Protein AF-A0A9P4LFN6-F1 (afdb_monomer)

Nearest PDB structures (foldseek):
  6oh6-assembly1_A  TM=7.813E-01  e=7.118E-03  Streptomyces sp.
  6egk-assembly1_B  TM=6.987E-01  e=7.418E-02  Streptomyces clavuligerus
  8h72-assembly1_A  TM=7.714E-01  e=1.564E-01  Dendrothele bispora CBS 962.96
  6m7f-assembly1_A  TM=6.659E-01  e=1.077E-01  Streptomyces clavuligerus
  3bnx-assembly2_D  TM=7.593E-01  e=1.249E+00  Aspergillus terreus

Organism: NCBI:txid210430

pLDDT: mean 78.36, std 21.63, range [30.28, 98.25]

Mean predicted aligned error: 13.47 Å

InterPro domains:
  IPR008949 Isoprenoid synthase domain superfamily [G3DSA:1.10.600.10] (46-195)
  IPR008949 Isoprenoid synthase domain superfamily [SSF48576] (34-144)

Foldse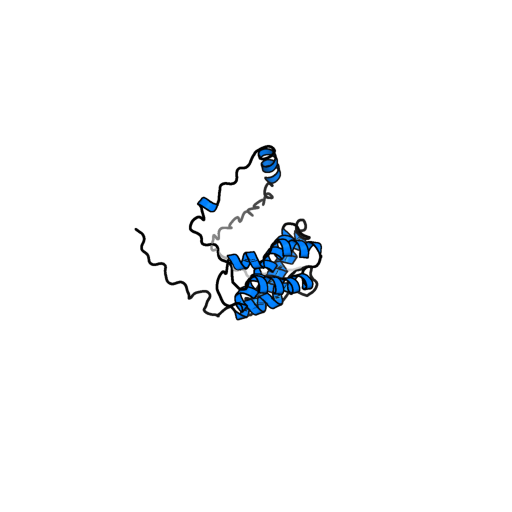ek 3Di:
DDDDDDDDDDDDDDDDDDDPPPDPPPPPPPPPDDCVVVVCVVCVPPDDDDDDCCVVCVVPDFAFAPCLVVLVVLVLVVCVVQVDDPVVSVVLVVVSLSRVLRRVPVDDDPLVSSLVSLVSSQVVSLVCCCCPNPCVPPPVLNVVQVVLVVLLLCVLQVVVVVRDHDDPPRPYSCVSVPVSSVSVNVVDDPPPVPPPDDPDPPDDD

Structure (mmCIF, N/CA/C/O backbone):
data_AF-A0A9P4LFN6-F1
#
_entry.id   AF-A0A9P4LFN6-F1
#
loop_
_atom_site.group_PDB
_atom_site.id
_atom_site.type_symbol
_atom_site.label_atom_id
_atom_site.label_alt_id
_atom_site.label_comp_id
_atom_site.label_asym_id
_atom_site.label_entity_id
_atom_site.label_seq_id
_atom_site.pdbx_PDB_ins_code
_atom_site.Cartn_x
_atom_site.Cartn_y
_atom_site.Cartn_z
_atom_site.occupancy
_atom_site.B_iso_or_equiv
_atom_site.auth_seq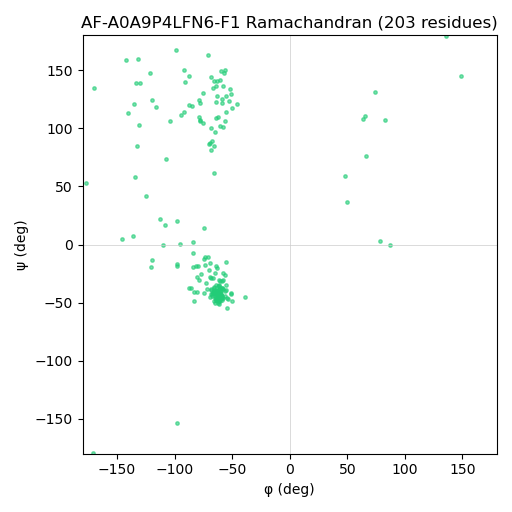_id
_atom_site.auth_comp_id
_atom_site.auth_asym_id
_atom_site.auth_atom_id
_atom_site.pdbx_PDB_model_num
ATOM 1 N N . MET A 1 1 ? -42.838 5.174 -74.848 1.00 33.78 1 MET A N 1
ATOM 2 C CA . MET A 1 1 ? -43.563 4.178 -75.669 1.00 33.78 1 MET A CA 1
ATOM 3 C C . MET A 1 1 ? -42.864 2.831 -75.515 1.00 33.78 1 MET A C 1
ATOM 5 O O . MET A 1 1 ? -41.651 2.828 -75.643 1.00 33.78 1 MET A O 1
ATOM 9 N N . ALA A 1 2 ? -43.653 1.773 -75.252 1.00 34.12 2 ALA A N 1
ATOM 10 C CA . ALA A 1 2 ? -43.359 0.318 -75.245 1.00 34.12 2 ALA A CA 1
ATOM 11 C C . ALA A 1 2 ? -42.328 -0.202 -74.203 1.00 34.12 2 ALA A C 1
ATOM 13 O O . ALA A 1 2 ? -41.178 0.208 -74.236 1.00 34.12 2 ALA A O 1
ATOM 14 N N . ALA A 1 3 ? -42.713 -0.933 -73.137 1.00 30.28 3 ALA A N 1
ATOM 15 C CA . ALA A 1 3 ? -43.265 -2.313 -73.010 1.00 30.28 3 ALA A CA 1
ATOM 16 C C . ALA A 1 3 ? -42.149 -3.395 -73.022 1.00 30.28 3 ALA A C 1
ATOM 18 O O . ALA A 1 3 ? -41.422 -3.482 -74.000 1.00 30.28 3 ALA A O 1
ATOM 19 N N . ALA A 1 4 ? -41.832 -4.031 -71.875 1.00 31.62 4 ALA A N 1
ATOM 20 C CA . ALA A 1 4 ? -42.319 -5.342 -71.357 1.00 31.62 4 ALA A CA 1
ATOM 21 C C . ALA A 1 4 ? -41.695 -6.549 -72.116 1.00 31.62 4 ALA A C 1
ATOM 23 O O . ALA A 1 4 ? -41.654 -6.514 -73.334 1.00 31.62 4 ALA A O 1
ATOM 24 N N . GLN A 1 5 ? -41.136 -7.616 -71.518 1.00 36.41 5 GLN A N 1
ATOM 25 C CA . GLN A 1 5 ? -41.691 -8.650 -70.612 1.00 36.41 5 GLN A CA 1
ATOM 26 C C . GLN A 1 5 ? -40.510 -9.484 -70.029 1.00 36.41 5 GLN A C 1
ATOM 28 O O . GLN A 1 5 ? -39.525 -9.697 -70.723 1.00 36.41 5 GLN A O 1
ATOM 33 N N . SER A 1 6 ? -40.441 -9.781 -68.724 1.00 32.28 6 SER A N 1
ATOM 34 C CA . SER A 1 6 ? -41.039 -10.919 -67.986 1.00 32.28 6 SER A CA 1
ATOM 35 C C . SER A 1 6 ? -40.504 -12.314 -68.357 1.00 32.28 6 SER A C 1
ATOM 37 O O . SER A 1 6 ? -40.888 -12.870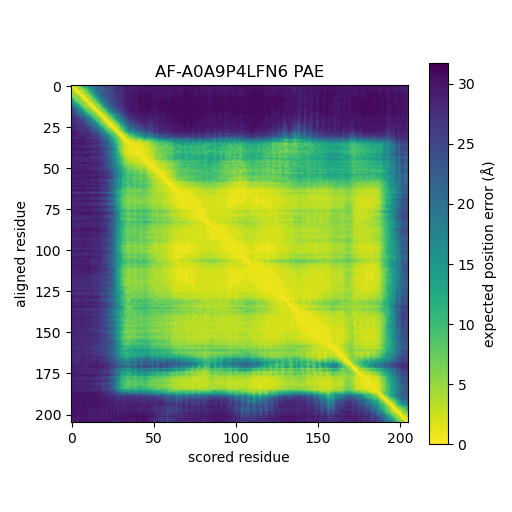 -69.378 1.00 32.28 6 SER A O 1
ATOM 39 N N . HIS A 1 7 ? -39.757 -12.930 -67.433 1.00 34.16 7 HIS A N 1
ATOM 40 C CA . HIS A 1 7 ? -40.014 -14.320 -67.060 1.00 34.16 7 HIS A CA 1
ATOM 41 C C . HIS A 1 7 ? -39.970 -14.481 -65.540 1.00 34.16 7 HIS A C 1
ATOM 43 O O . HIS A 1 7 ? -38.993 -14.163 -64.867 1.00 34.16 7 HIS A O 1
ATOM 49 N N . THR A 1 8 ? -41.100 -14.949 -65.032 1.00 32.78 8 THR A N 1
ATOM 50 C CA . THR A 1 8 ? -41.398 -15.354 -63.670 1.00 32.78 8 THR A CA 1
ATOM 51 C C . THR A 1 8 ? -41.033 -16.825 -63.473 1.00 32.78 8 THR A C 1
ATOM 53 O O . THR A 1 8 ? -41.290 -17.648 -64.348 1.00 32.78 8 THR A O 1
ATOM 56 N N . HIS A 1 9 ? -40.558 -17.186 -62.280 1.00 34.53 9 HIS A N 1
ATOM 57 C CA . HIS A 1 9 ? -40.988 -18.437 -61.661 1.00 34.53 9 HIS A CA 1
ATOM 58 C C . HIS A 1 9 ? -41.177 -18.221 -60.157 1.00 34.53 9 HIS A C 1
ATOM 60 O O . HIS A 1 9 ? -40.240 -17.924 -59.425 1.00 34.53 9 HIS A O 1
ATOM 66 N N . ASN A 1 10 ? -42.440 -18.315 -59.752 1.00 31.69 10 ASN A N 1
ATOM 67 C CA . ASN A 1 10 ? -42.943 -18.364 -58.381 1.00 31.69 10 ASN A CA 1
ATOM 68 C C . ASN A 1 10 ? -43.024 -19.852 -57.976 1.00 31.69 10 ASN A C 1
ATOM 70 O O . ASN A 1 10 ? -43.327 -20.679 -58.842 1.00 31.69 10 ASN A O 1
ATOM 74 N N . SER A 1 11 ? -42.666 -20.239 -56.746 1.00 33.84 11 SER A N 1
ATOM 75 C CA . SER A 1 11 ? -43.568 -20.669 -55.642 1.00 33.84 11 SER A CA 1
ATOM 76 C C . SER A 1 11 ? -42.761 -21.715 -54.825 1.00 33.84 11 SER A C 1
ATOM 78 O O . SER A 1 11 ? -42.013 -22.461 -55.448 1.00 33.84 11 SER A O 1
ATOM 80 N N . THR A 1 12 ? -42.780 -21.919 -53.502 1.00 36.84 12 THR A N 1
ATOM 81 C CA . THR A 1 12 ? -43.581 -21.482 -52.333 1.00 36.84 12 THR A CA 1
ATOM 82 C C . THR A 1 12 ? -42.840 -21.970 -51.041 1.00 36.84 12 THR A C 1
ATOM 84 O O . THR A 1 12 ? -41.753 -22.530 -51.180 1.00 36.84 12 THR A O 1
ATOM 87 N N . PRO A 1 13 ? -43.336 -21.739 -49.802 1.00 39.81 13 PRO A N 1
ATOM 88 C CA . PRO A 1 13 ? -42.547 -21.302 -48.649 1.00 39.81 13 PRO A CA 1
ATOM 89 C C . PRO A 1 13 ? -42.151 -22.429 -47.682 1.00 39.81 13 PRO A C 1
ATOM 91 O O . PRO A 1 13 ? -42.736 -23.509 -47.698 1.00 39.81 13 PRO A O 1
ATOM 94 N N . ILE A 1 14 ? -41.226 -22.125 -46.768 1.00 33.62 14 ILE A N 1
ATOM 95 C CA . ILE A 1 14 ? -41.138 -22.812 -45.475 1.00 33.62 14 ILE A CA 1
ATOM 96 C C . ILE A 1 14 ? -41.330 -21.761 -44.382 1.00 33.62 14 ILE A C 1
ATOM 98 O O . ILE A 1 14 ? -40.671 -20.721 -44.373 1.00 33.62 14 ILE A O 1
ATOM 102 N N . GLU A 1 15 ? -42.321 -22.046 -43.547 1.00 37.28 15 GLU A N 1
ATOM 103 C CA . GLU A 1 15 ? -42.840 -21.267 -42.434 1.00 37.28 15 GLU A CA 1
ATOM 104 C C . GLU A 1 15 ? -41.887 -21.203 -41.227 1.00 37.28 15 GLU A C 1
ATOM 106 O O . GLU A 1 15 ? -40.994 -22.031 -41.053 1.00 37.28 15 GLU A O 1
ATOM 111 N N . ASP A 1 16 ? -42.183 -20.216 -40.379 1.00 38.53 16 ASP A N 1
ATOM 112 C CA . ASP A 1 16 ? -42.054 -20.238 -38.921 1.00 38.53 16 ASP A CA 1
ATOM 113 C C . ASP A 1 16 ? -40.659 -20.340 -38.294 1.00 38.53 16 ASP A C 1
ATOM 115 O O . ASP A 1 16 ? -40.268 -21.321 -37.667 1.00 38.53 16 ASP A O 1
ATOM 119 N N . GLY A 1 17 ? -39.960 -19.202 -38.320 1.00 33.41 17 GLY A N 1
ATOM 120 C CA . GLY A 1 17 ? -39.015 -18.824 -37.271 1.00 33.41 17 GLY A CA 1
ATOM 121 C C . GLY A 1 17 ? -39.642 -17.744 -36.394 1.00 33.41 17 GLY A C 1
ATOM 122 O O . GLY A 1 17 ? -39.781 -16.599 -36.829 1.00 33.41 17 GLY A O 1
ATOM 123 N N . ALA A 1 18 ? -40.053 -18.112 -35.181 1.00 36.12 18 ALA A N 1
ATOM 124 C CA . ALA A 1 18 ? -40.592 -17.208 -34.174 1.00 36.12 18 ALA A CA 1
ATOM 125 C C . ALA A 1 18 ? -39.725 -15.944 -34.045 1.00 36.12 18 ALA A C 1
ATOM 127 O O . ALA A 1 18 ? -38.536 -16.013 -33.737 1.00 36.12 18 ALA A O 1
ATOM 128 N N . LYS A 1 19 ? -40.329 -14.772 -34.269 1.00 38.66 19 LYS A N 1
ATOM 129 C CA . LYS A 1 19 ? -39.724 -13.499 -33.882 1.00 38.66 19 LYS A CA 1
ATOM 130 C C . LYS A 1 19 ? -39.722 -13.458 -32.360 1.00 38.66 19 LYS A C 1
ATOM 132 O O . LYS A 1 19 ? -40.758 -13.193 -31.751 1.00 38.66 19 LYS A O 1
ATOM 137 N N . GLU A 1 20 ? -38.580 -13.754 -31.752 1.00 37.22 20 GLU A N 1
ATOM 138 C CA . GLU A 1 20 ? -38.339 -13.423 -30.354 1.00 37.22 20 GLU A CA 1
ATOM 139 C C . GLU A 1 20 ? -38.549 -11.916 -30.191 1.00 37.22 20 GLU A C 1
ATOM 141 O O . GLU A 1 20 ? -37.755 -11.089 -30.644 1.00 37.22 20 GLU A O 1
ATOM 146 N N . ASN A 1 21 ? -39.668 -11.555 -29.565 1.00 39.53 21 ASN A N 1
ATOM 147 C CA . ASN A 1 21 ? -39.857 -10.239 -28.986 1.00 39.53 21 ASN A CA 1
ATOM 148 C C . ASN A 1 21 ? -38.863 -10.112 -27.831 1.00 39.53 21 ASN A C 1
ATOM 150 O O . ASN A 1 21 ? -39.196 -10.373 -26.674 1.00 39.53 21 ASN A O 1
ATOM 154 N N . VAL A 1 22 ? -37.631 -9.724 -28.150 1.00 40.38 22 VAL A N 1
ATOM 155 C CA . VAL A 1 22 ? -36.672 -9.242 -27.163 1.00 40.38 22 VAL A CA 1
ATOM 156 C C . VAL A 1 22 ? -37.181 -7.878 -26.710 1.00 40.38 22 VAL A C 1
ATOM 158 O O . VAL A 1 22 ? -36.851 -6.838 -27.279 1.00 40.38 22 VAL A O 1
ATOM 161 N N . PHE A 1 23 ? -38.058 -7.883 -25.708 1.00 37.53 23 PHE A N 1
ATOM 162 C CA . PHE A 1 23 ? -38.320 -6.684 -24.929 1.00 37.53 23 PHE A CA 1
ATOM 163 C C . PHE A 1 23 ? -36.983 -6.247 -24.322 1.00 37.53 23 PHE A C 1
ATOM 165 O O . PHE A 1 23 ? -36.343 -7.064 -23.652 1.00 37.53 23 PHE A O 1
ATOM 172 N N . PRO A 1 24 ? -36.529 -4.999 -24.526 1.00 43.31 24 PRO A N 1
ATOM 173 C CA . PRO A 1 24 ? -35.398 -4.508 -23.767 1.00 43.31 24 PRO A CA 1
ATOM 174 C C . PRO A 1 24 ? -35.824 -4.513 -22.300 1.00 43.31 24 PRO A C 1
ATOM 176 O O . PRO A 1 24 ? -36.683 -3.734 -21.884 1.00 43.31 24 PRO A O 1
ATOM 179 N N . VAL A 1 25 ? -35.241 -5.417 -21.514 1.00 42.94 25 VAL A N 1
ATOM 180 C CA . VAL A 1 25 ? -35.273 -5.308 -20.061 1.00 42.94 25 VAL A CA 1
ATOM 181 C C . VAL A 1 25 ? -34.435 -4.079 -19.739 1.00 42.94 25 VAL A C 1
ATOM 183 O O . VAL A 1 25 ? -33.219 -4.150 -19.576 1.00 42.94 25 VAL A O 1
ATOM 186 N N . ILE A 1 26 ? -35.086 -2.918 -19.706 1.00 52.44 26 ILE A N 1
ATOM 187 C CA . ILE A 1 26 ? -34.526 -1.731 -19.078 1.00 52.44 26 ILE A CA 1
ATOM 188 C C . ILE A 1 26 ? -34.535 -2.050 -17.587 1.00 52.44 26 ILE A C 1
ATOM 190 O O . ILE A 1 26 ? -35.499 -1.768 -16.877 1.00 52.44 26 ILE A O 1
ATOM 194 N N . VAL A 1 27 ? -33.470 -2.697 -17.111 1.00 47.44 27 VAL A N 1
ATOM 195 C CA . VAL A 1 27 ? -33.157 -2.688 -15.688 1.00 47.44 27 VAL A CA 1
ATOM 196 C C . VAL A 1 27 ? -32.841 -1.233 -15.378 1.00 47.44 27 VAL A C 1
ATOM 198 O O . VAL A 1 27 ? -31.742 -0.751 -15.648 1.00 47.44 27 VAL A O 1
ATOM 201 N N . SER A 1 28 ? -33.837 -0.502 -14.878 1.00 49.84 28 SER A N 1
ATOM 202 C CA . SER A 1 28 ? -33.586 0.758 -14.199 1.00 49.84 28 SER A CA 1
ATOM 203 C C . SER A 1 28 ? -32.659 0.420 -13.039 1.00 49.84 28 SER A C 1
ATOM 205 O O . SER A 1 28 ? -33.077 -0.153 -12.035 1.00 49.84 28 SER A O 1
ATOM 207 N N . LYS A 1 29 ? -31.365 0.690 -13.220 1.00 56.38 29 LYS A N 1
ATOM 208 C CA . LYS A 1 29 ? -30.387 0.684 -12.141 1.00 56.38 29 LYS A CA 1
ATOM 209 C C . LYS A 1 29 ? -30.762 1.886 -11.274 1.00 56.38 29 LYS A C 1
ATOM 211 O O . LYS A 1 29 ? -30.246 2.982 -11.474 1.00 56.38 29 LYS A O 1
ATOM 216 N N . GLN A 1 30 ? -31.751 1.720 -10.395 1.00 53.84 30 GLN A N 1
ATOM 217 C CA . GLN A 1 30 ? -31.974 2.682 -9.325 1.00 53.84 30 GLN A CA 1
ATOM 218 C C . GLN A 1 30 ? -30.635 2.829 -8.613 1.00 53.84 30 GLN A C 1
ATOM 220 O O . GLN A 1 30 ? -30.017 1.829 -8.238 1.00 53.84 30 GLN A O 1
ATOM 225 N N . ALA A 1 31 ? -30.146 4.068 -8.533 1.00 61.88 31 ALA A N 1
ATOM 226 C CA . ALA A 1 31 ? -28.941 4.355 -7.780 1.00 61.88 31 ALA A CA 1
ATOM 227 C C . ALA A 1 31 ? -29.129 3.770 -6.368 1.00 61.88 31 ALA A C 1
ATOM 229 O O . ALA A 1 31 ? -30.226 3.917 -5.817 1.00 61.88 31 ALA A O 1
ATOM 230 N N . PRO A 1 32 ? -28.130 3.059 -5.816 1.00 69.31 32 PRO A N 1
ATOM 231 C CA . PRO A 1 32 ? -28.242 2.484 -4.484 1.00 69.31 32 PRO A CA 1
ATOM 232 C C . PRO A 1 32 ? -28.691 3.564 -3.500 1.00 69.31 32 PRO A C 1
ATOM 234 O O . PRO A 1 32 ? -28.123 4.655 -3.488 1.00 69.31 32 PRO A O 1
ATOM 237 N N . HIS A 1 33 ? -29.732 3.279 -2.720 1.00 78.62 33 HIS A N 1
ATOM 238 C CA . HIS A 1 33 ? -30.162 4.185 -1.665 1.00 78.62 33 HIS A CA 1
ATOM 239 C C . HIS A 1 33 ? -29.036 4.290 -0.630 1.00 78.62 33 HIS A C 1
ATOM 241 O O . HIS A 1 33 ? -28.592 3.274 -0.093 1.00 78.62 33 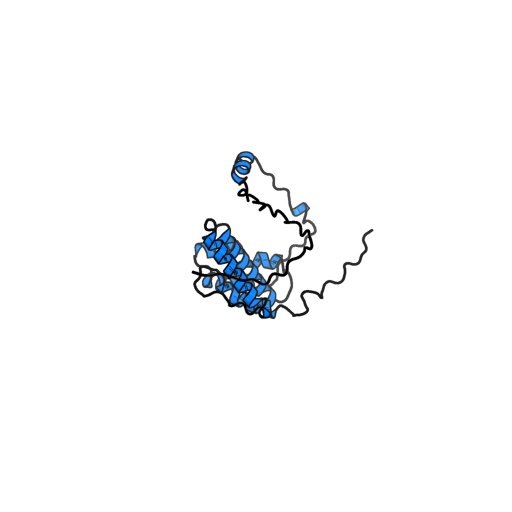HIS A O 1
ATOM 247 N N . ASP A 1 34 ? -28.544 5.503 -0.375 1.00 81.56 34 ASP A N 1
ATOM 248 C CA . ASP A 1 34 ? -27.519 5.724 0.640 1.00 81.56 34 ASP A CA 1
ATOM 249 C C . ASP A 1 34 ? -28.172 5.714 2.031 1.00 81.56 34 ASP A C 1
ATOM 251 O O . ASP A 1 34 ? -28.880 6.642 2.412 1.00 81.56 34 ASP A O 1
ATOM 255 N N . HIS A 1 35 ? -27.963 4.634 2.786 1.00 90.38 35 HIS A N 1
ATOM 256 C CA . HIS A 1 35 ? -28.530 4.448 4.128 1.00 90.38 35 HIS A CA 1
ATOM 257 C C . HIS A 1 35 ? -27.713 5.116 5.244 1.00 90.38 35 HIS A C 1
ATOM 259 O O . HIS A 1 35 ? -28.047 4.962 6.422 1.00 90.38 35 HIS A O 1
ATOM 265 N N . ARG A 1 36 ? -26.621 5.825 4.923 1.00 88.62 36 ARG A N 1
ATOM 266 C CA . ARG A 1 36 ? -25.724 6.403 5.939 1.00 88.62 36 ARG A CA 1
ATOM 267 C C . ARG A 1 36 ? -26.441 7.387 6.854 1.00 88.62 36 ARG A C 1
ATOM 269 O O . ARG A 1 36 ? -26.281 7.282 8.065 1.00 88.62 36 ARG A O 1
ATOM 276 N N . ASP A 1 37 ? -27.261 8.279 6.307 1.00 91.75 37 ASP A N 1
ATOM 277 C CA . ASP A 1 37 ? -27.970 9.289 7.104 1.00 91.75 37 ASP A CA 1
ATOM 278 C C . ASP A 1 37 ? -28.976 8.653 8.077 1.00 91.75 37 ASP A C 1
ATOM 280 O O . ASP A 1 37 ? -29.070 9.058 9.236 1.00 91.75 37 ASP A O 1
ATOM 284 N N . GLU A 1 38 ? -29.676 7.601 7.640 1.00 94.50 38 GLU A N 1
ATOM 285 C CA . GLU A 1 38 ? -30.610 6.832 8.473 1.00 94.50 38 GLU A CA 1
ATOM 286 C C . GLU A 1 38 ? -29.879 6.109 9.611 1.00 94.50 38 GLU A C 1
ATOM 288 O O . GLU A 1 38 ? -30.313 6.150 10.765 1.00 94.50 38 GLU A O 1
ATOM 293 N N . LEU A 1 39 ? -28.740 5.481 9.301 1.00 93.62 39 LEU A N 1
ATOM 294 C CA . LEU A 1 39 ? -27.895 4.807 10.286 1.00 93.62 39 LEU A CA 1
ATOM 295 C C . LEU A 1 39 ? -27.294 5.795 11.289 1.00 93.62 39 LEU A C 1
ATOM 297 O O . LEU A 1 39 ? -27.294 5.518 12.487 1.00 93.62 39 LEU A O 1
ATOM 301 N N . ILE A 1 40 ? -26.816 6.954 10.829 1.00 94.19 40 ILE A N 1
ATOM 302 C CA . ILE A 1 40 ? -26.290 8.009 11.704 1.00 94.19 40 ILE A CA 1
ATOM 303 C C . ILE A 1 40 ? -27.391 8.501 12.642 1.00 94.19 40 ILE A C 1
ATOM 305 O O . ILE A 1 40 ? -27.160 8.581 13.848 1.00 94.19 40 ILE A O 1
ATOM 309 N N . ALA A 1 41 ? -28.591 8.778 12.125 1.00 94.25 41 ALA A N 1
ATOM 310 C CA . ALA A 1 41 ? -29.723 9.209 12.941 1.00 94.25 41 ALA A CA 1
ATOM 311 C C . ALA A 1 41 ? -30.116 8.157 13.991 1.00 94.25 41 ALA A C 1
ATOM 313 O O . ALA A 1 41 ? -30.404 8.511 15.133 1.00 94.25 41 ALA A O 1
ATOM 314 N N . LEU A 1 42 ? -30.087 6.871 13.624 1.00 93.81 42 LEU A N 1
ATOM 315 C CA . LEU A 1 42 ? -30.374 5.761 14.532 1.00 93.81 42 LEU A CA 1
ATOM 316 C C . LEU A 1 42 ? -29.317 5.615 15.638 1.00 93.81 42 LEU A C 1
ATOM 318 O O . LEU A 1 42 ? -29.660 5.339 16.786 1.00 93.81 42 LEU A O 1
ATOM 322 N N . LEU A 1 43 ? -28.037 5.768 15.293 1.00 94.31 43 LEU A N 1
ATOM 323 C CA . LEU A 1 43 ? -26.918 5.562 16.215 1.00 94.31 43 LEU A CA 1
ATOM 324 C C . LEU A 1 43 ? -26.615 6.793 17.076 1.00 94.31 43 LEU A C 1
ATOM 326 O O . LEU A 1 43 ? -25.969 6.667 18.121 1.00 94.31 43 LEU A O 1
ATOM 330 N N . HIS A 1 44 ? -27.067 7.980 16.671 1.00 95.25 44 HIS A N 1
ATOM 331 C CA . HIS A 1 44 ? -26.785 9.225 17.371 1.00 95.25 44 HIS A CA 1
ATOM 332 C C . HIS A 1 44 ? -27.293 9.194 18.823 1.00 95.25 44 HIS A C 1
ATOM 334 O O . HIS A 1 44 ? -28.478 9.020 19.094 1.00 95.25 44 HIS A O 1
ATOM 340 N N . GLY A 1 45 ? -26.382 9.401 19.779 1.00 94.69 45 GLY A N 1
ATOM 341 C CA . GLY A 1 45 ? -26.691 9.368 21.214 1.00 94.69 45 GLY A CA 1
ATOM 342 C C . GLY A 1 45 ? -26.821 7.962 21.810 1.00 94.69 45 GLY A C 1
ATOM 343 O O . GLY A 1 45 ? -27.108 7.839 23.000 1.00 94.69 45 GLY A O 1
ATOM 344 N N . THR A 1 46 ? -26.589 6.910 21.021 1.00 96.25 46 THR A N 1
ATOM 345 C CA . THR A 1 46 ? -26.527 5.529 21.512 1.00 96.25 46 THR A CA 1
ATOM 346 C C . THR A 1 46 ? -25.095 5.141 21.882 1.00 96.25 46 THR A C 1
ATOM 348 O O . THR A 1 46 ? -24.128 5.627 21.294 1.00 96.25 46 THR A O 1
ATOM 351 N N . THR A 1 47 ? -24.947 4.241 22.856 1.00 95.12 47 THR A N 1
ATOM 352 C CA . THR A 1 47 ? -23.655 3.617 23.164 1.00 95.12 47 THR A CA 1
ATOM 353 C C . THR A 1 47 ? -23.531 2.321 22.374 1.00 95.12 47 THR A C 1
ATOM 355 O O . THR A 1 47 ? -24.259 1.364 22.638 1.00 95.12 47 THR A O 1
ATOM 358 N N . VAL A 1 48 ? -22.584 2.270 21.438 1.00 90.94 48 VAL A N 1
ATOM 359 C CA . VAL A 1 48 ? -22.215 1.033 20.742 1.00 90.94 48 VAL A CA 1
ATOM 360 C C . VAL A 1 48 ? -21.186 0.285 21.585 1.00 90.94 48 VAL A C 1
ATOM 362 O O . VAL A 1 48 ? -20.100 0.797 21.850 1.00 90.94 48 VAL A O 1
ATOM 365 N N . VAL A 1 49 ? -21.524 -0.930 22.015 1.00 92.94 49 VAL A N 1
ATOM 366 C CA . VAL A 1 49 ? -20.594 -1.813 22.728 1.00 92.94 49 VAL A CA 1
ATOM 367 C C . VAL A 1 49 ? -19.941 -2.738 21.709 1.00 92.94 49 VAL A C 1
ATOM 369 O O . VAL A 1 49 ? -20.608 -3.600 21.140 1.00 92.94 49 VAL A O 1
ATOM 372 N N . VAL A 1 50 ? -18.642 -2.557 21.473 1.00 88.88 50 VAL A N 1
ATOM 373 C CA . VAL A 1 50 ? -17.849 -3.483 20.655 1.00 88.88 50 VAL A CA 1
ATOM 374 C C . VAL A 1 50 ? -17.530 -4.712 21.513 1.00 88.88 50 VAL A C 1
ATOM 376 O O . VAL A 1 50 ? -16.954 -4.544 22.590 1.00 88.88 50 VAL A O 1
ATOM 379 N N . PRO A 1 51 ? -17.919 -5.932 21.095 1.00 89.19 51 PRO A N 1
ATOM 380 C CA . PRO A 1 51 ? -17.594 -7.143 21.837 1.00 89.19 51 PRO A CA 1
ATOM 381 C C . PRO A 1 51 ? -16.084 -7.331 21.964 1.00 89.19 51 PRO A C 1
ATOM 383 O O . PRO A 1 51 ? -15.327 -6.964 21.065 1.00 89.19 51 PRO A O 1
ATOM 386 N N . ASP A 1 52 ? -15.660 -7.959 23.056 1.00 88.56 52 ASP A N 1
ATOM 387 C CA . ASP A 1 52 ? -14.272 -8.369 23.216 1.00 88.56 52 ASP A CA 1
ATOM 388 C C . ASP A 1 52 ? -13.910 -9.424 22.157 1.00 88.56 52 ASP A C 1
ATOM 390 O O . ASP A 1 52 ? -14.377 -10.567 22.195 1.00 88.56 52 ASP A O 1
ATOM 394 N N . LEU A 1 53 ? -13.091 -9.016 21.185 1.00 88.25 53 LE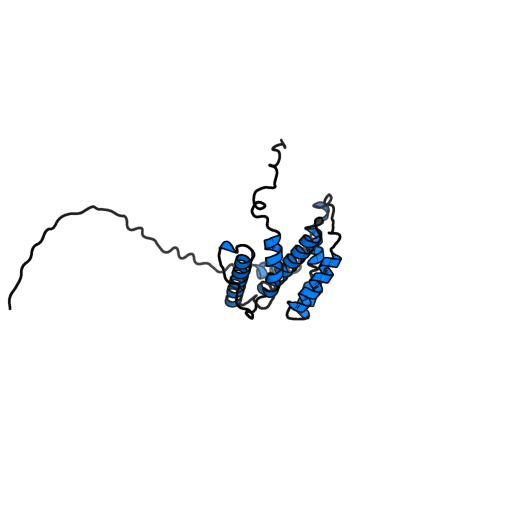U A N 1
ATOM 395 C CA . LEU A 1 53 ? -12.642 -9.881 20.098 1.00 88.25 53 LEU A CA 1
ATOM 396 C C . LEU A 1 53 ? -11.602 -10.905 20.569 1.00 88.25 53 LEU A C 1
ATOM 398 O O . LEU A 1 53 ? -11.430 -11.923 19.896 1.00 88.25 53 LEU A O 1
ATOM 402 N N . GLU A 1 54 ? -10.955 -10.705 21.724 1.00 86.88 54 GLU A N 1
ATOM 403 C CA . GLU A 1 54 ? -10.006 -11.671 22.292 1.00 86.88 54 GLU A CA 1
ATOM 404 C C . GLU A 1 54 ? -10.685 -13.021 22.543 1.00 86.88 54 GLU A C 1
ATOM 406 O O . GLU A 1 54 ? -10.077 -14.073 22.361 1.00 86.88 54 GLU A O 1
ATOM 411 N N . TYR A 1 55 ? -11.984 -13.017 22.854 1.00 87.62 55 TYR A N 1
ATOM 412 C CA . TYR A 1 55 ? -12.761 -14.246 22.979 1.00 87.62 55 TYR A CA 1
ATOM 413 C C . TYR A 1 55 ? -12.743 -15.098 21.698 1.00 87.62 55 TYR A C 1
ATOM 415 O O . TYR A 1 55 ? -12.656 -16.322 21.780 1.00 87.62 55 TYR A O 1
ATOM 423 N N . ILE A 1 56 ? -12.798 -14.463 20.523 1.00 89.06 56 ILE A N 1
ATOM 424 C CA . ILE A 1 56 ? -12.818 -15.141 19.217 1.00 89.06 56 ILE A CA 1
ATOM 425 C C . ILE A 1 56 ? -11.405 -15.590 18.816 1.00 89.06 56 ILE A C 1
ATOM 427 O O . ILE A 1 56 ? -11.243 -16.615 18.156 1.00 89.06 56 ILE A O 1
ATOM 431 N N . TYR A 1 57 ? -10.380 -14.849 19.242 1.00 88.06 57 TYR A N 1
ATOM 432 C CA . TYR A 1 57 ? -8.984 -15.063 18.853 1.00 88.06 57 TYR A CA 1
ATOM 433 C C . TYR A 1 57 ? -8.104 -15.638 19.971 1.00 88.06 57 TYR A C 1
ATOM 435 O O . TYR A 1 57 ? -6.884 -15.593 19.855 1.00 88.06 57 TYR A O 1
ATOM 443 N N . ARG A 1 58 ? -8.688 -16.200 21.037 1.00 89.44 58 ARG A N 1
ATOM 444 C CA . ARG A 1 58 ? -7.962 -16.639 22.245 1.00 89.44 58 ARG A CA 1
ATOM 445 C C . ARG A 1 58 ? -6.758 -17.537 21.953 1.00 89.44 58 ARG A C 1
ATOM 447 O O . ARG A 1 58 ? -5.711 -17.382 22.572 1.00 89.44 58 ARG A O 1
ATOM 454 N N . ASP A 1 59 ? -6.916 -18.466 21.016 1.00 91.69 59 ASP A N 1
ATOM 455 C CA . ASP A 1 59 ? -5.873 -19.432 20.659 1.00 91.69 59 ASP A CA 1
ATOM 456 C C . ASP A 1 59 ? -5.028 -18.974 19.454 1.00 91.69 59 ASP A C 1
ATOM 458 O O . ASP A 1 59 ? -4.115 -19.677 19.009 1.00 91.69 59 ASP A O 1
ATOM 462 N N . TRP A 1 60 ? -5.315 -17.790 18.903 1.00 90.38 60 TRP A N 1
ATOM 463 C CA . TRP A 1 60 ? -4.568 -17.221 17.790 1.00 90.38 60 TRP A CA 1
ATOM 464 C C . TRP A 1 60 ? -3.251 -16.626 18.287 1.00 90.38 60 TRP A C 1
ATOM 466 O O . TRP A 1 60 ? -3.201 -15.559 18.899 1.00 90.38 60 TRP A O 1
ATOM 476 N N . VAL A 1 61 ? -2.143 -17.299 17.979 1.00 90.62 61 VAL A N 1
ATOM 477 C CA . VAL A 1 61 ? -0.810 -16.779 18.292 1.00 90.62 61 VAL A CA 1
ATOM 478 C C . VAL A 1 61 ? -0.465 -15.664 17.313 1.00 90.62 61 VAL A C 1
ATOM 480 O O . VAL A 1 61 ? -0.101 -15.922 16.163 1.00 90.62 61 VAL A O 1
ATOM 483 N N . VAL A 1 62 ? -0.534 -14.423 17.790 1.00 90.62 62 VAL A N 1
ATOM 484 C CA . VAL A 1 62 ? -0.067 -13.257 17.037 1.00 90.62 62 VAL A CA 1
ATOM 485 C C . VAL A 1 62 ? 1.435 -13.384 16.805 1.00 90.62 62 VAL A C 1
ATOM 487 O O . VAL A 1 62 ? 2.220 -13.606 17.729 1.00 90.62 62 VAL A O 1
ATOM 490 N N . ARG A 1 63 ? 1.838 -13.260 15.544 1.00 94.75 63 ARG A N 1
ATOM 491 C CA . ARG A 1 63 ? 3.237 -13.262 15.120 1.00 94.75 63 ARG A CA 1
ATOM 492 C C . ARG A 1 63 ? 3.466 -12.086 14.190 1.00 94.75 63 ARG A C 1
ATOM 494 O O . ARG A 1 63 ? 2.534 -11.571 13.580 1.00 94.75 63 ARG A O 1
ATOM 501 N N . THR A 1 64 ? 4.726 -11.714 14.057 1.00 97.38 64 THR A N 1
ATOM 502 C CA . THR A 1 64 ? 5.169 -10.661 13.151 1.00 97.38 64 THR A CA 1
ATOM 503 C C . THR A 1 64 ? 6.381 -11.177 12.397 1.00 97.38 64 THR A C 1
ATOM 505 O O . THR A 1 64 ? 7.229 -11.861 12.974 1.00 97.38 64 THR A O 1
ATOM 508 N N . HIS A 1 65 ? 6.452 -10.884 11.102 1.00 98.19 65 HIS A N 1
ATOM 509 C CA . HIS A 1 65 ? 7.619 -11.213 10.296 1.00 98.19 65 HIS A CA 1
ATOM 510 C C . HIS A 1 65 ? 8.885 -10.556 10.882 1.00 98.19 65 HIS A C 1
ATOM 512 O O . HIS A 1 65 ? 8.845 -9.368 11.215 1.00 98.19 65 HIS A O 1
ATOM 518 N N . PRO A 1 66 ? 10.027 -11.265 10.966 1.00 97.81 66 PRO A N 1
ATOM 519 C CA . PRO A 1 66 ? 11.251 -10.726 11.569 1.00 97.81 66 PRO A CA 1
ATOM 520 C C . PRO A 1 66 ? 11.830 -9.516 10.823 1.00 97.81 66 PRO A C 1
ATOM 522 O O . PRO A 1 66 ? 12.588 -8.754 11.403 1.00 97.81 66 PRO A O 1
ATOM 525 N N . GLN A 1 67 ? 11.461 -9.330 9.552 1.00 98.25 67 GLN A N 1
ATOM 526 C CA . GLN A 1 67 ? 11.966 -8.250 8.692 1.00 98.25 67 GLN A CA 1
ATOM 527 C C . GLN A 1 67 ? 11.027 -7.039 8.598 1.00 98.25 67 GLN A C 1
ATOM 529 O O . GLN A 1 67 ? 11.105 -6.280 7.634 1.00 98.25 67 GLN A O 1
ATOM 534 N N . VAL A 1 68 ? 10.109 -6.858 9.555 1.00 98.12 68 VAL A N 1
ATOM 535 C CA . VAL A 1 68 ? 9.148 -5.738 9.542 1.00 98.12 68 VAL A CA 1
ATOM 536 C C . VAL A 1 68 ? 9.836 -4.371 9.452 1.00 98.12 68 VAL A C 1
ATOM 538 O O . VAL A 1 68 ? 9.386 -3.518 8.693 1.00 98.12 68 VAL A O 1
ATOM 541 N N . ASP A 1 69 ? 10.962 -4.178 10.140 1.00 98.00 69 ASP A N 1
ATOM 542 C CA . ASP A 1 69 ? 11.681 -2.900 10.114 1.00 98.00 69 ASP A CA 1
ATOM 543 C C . ASP A 1 69 ? 12.375 -2.658 8.767 1.00 98.00 69 ASP A C 1
ATOM 545 O O . ASP A 1 69 ? 12.281 -1.561 8.223 1.00 98.00 69 ASP A O 1
ATOM 549 N N . ALA A 1 70 ? 12.939 -3.700 8.146 1.00 97.44 70 ALA A N 1
ATOM 550 C CA . ALA A 1 70 ? 13.465 -3.607 6.783 1.00 97.44 70 ALA A CA 1
ATOM 551 C C . ALA A 1 70 ? 12.362 -3.257 5.761 1.00 97.44 70 ALA A C 1
ATOM 553 O O . ALA A 1 70 ? 12.596 -2.511 4.808 1.00 97.44 70 ALA A O 1
ATOM 554 N N . ALA A 1 71 ? 11.133 -3.752 5.964 1.00 97.44 71 ALA A N 1
ATOM 555 C CA . ALA A 1 71 ? 9.989 -3.338 5.154 1.00 97.44 71 ALA A CA 1
ATOM 556 C C . ALA A 1 71 ? 9.618 -1.868 5.382 1.00 97.44 71 ALA A C 1
ATOM 558 O O . ALA A 1 71 ? 9.344 -1.174 4.405 1.00 97.44 71 ALA A O 1
ATOM 559 N N . ARG A 1 72 ? 9.643 -1.373 6.627 1.00 97.81 72 ARG A N 1
ATOM 560 C CA . ARG A 1 72 ? 9.396 0.049 6.928 1.00 97.81 72 ARG A CA 1
ATOM 561 C C . ARG A 1 72 ? 10.416 0.948 6.235 1.00 97.81 72 ARG A C 1
ATOM 563 O O . ARG A 1 72 ? 10.016 1.873 5.538 1.00 97.81 72 ARG A O 1
ATOM 570 N N . GLU A 1 73 ? 11.705 0.632 6.343 1.00 96.50 73 GLU A N 1
ATOM 571 C CA . GLU A 1 73 ? 12.775 1.391 5.679 1.00 96.50 73 GLU A CA 1
ATOM 572 C C . GLU A 1 73 ? 12.598 1.422 4.156 1.00 96.50 73 GLU A C 1
ATOM 574 O O . GLU A 1 73 ? 12.657 2.485 3.537 1.00 96.50 73 GLU A O 1
ATOM 579 N N . ARG A 1 74 ? 12.306 0.268 3.543 1.00 93.69 74 ARG A N 1
ATOM 580 C CA . ARG A 1 74 ? 12.022 0.183 2.104 1.00 93.69 74 ARG A CA 1
ATOM 581 C C . ARG A 1 74 ? 10.817 1.039 1.705 1.00 93.69 74 ARG A C 1
ATOM 583 O O . ARG A 1 74 ? 10.844 1.678 0.653 1.00 93.69 74 ARG A O 1
ATOM 590 N N . LEU A 1 75 ? 9.750 1.007 2.504 1.00 95.06 75 LEU A N 1
ATOM 591 C CA . LEU A 1 75 ? 8.533 1.764 2.225 1.00 95.06 75 LEU A CA 1
ATOM 592 C C . LEU A 1 75 ? 8.742 3.272 2.361 1.00 95.06 75 LEU A C 1
ATOM 594 O O . LEU A 1 75 ? 8.102 4.009 1.623 1.00 95.06 75 LEU A O 1
ATOM 598 N N . GLU A 1 76 ? 9.659 3.745 3.206 1.00 94.88 76 GLU A N 1
ATOM 599 C CA . GLU A 1 76 ? 9.941 5.183 3.296 1.00 94.88 76 GLU A CA 1
ATOM 600 C C . GLU A 1 76 ? 10.472 5.757 1.981 1.00 94.88 76 GLU A C 1
ATOM 602 O O . GLU A 1 76 ? 9.916 6.729 1.468 1.00 94.88 76 GLU A O 1
ATOM 607 N N . THR A 1 77 ? 11.464 5.107 1.363 1.00 88.94 77 THR A N 1
ATOM 608 C CA . THR A 1 77 ? 11.948 5.513 0.030 1.00 88.94 77 THR A CA 1
ATOM 609 C C . THR A 1 77 ? 10.828 5.471 -1.009 1.00 88.94 77 THR A C 1
ATOM 611 O O . THR A 1 77 ? 10.739 6.323 -1.894 1.00 88.94 77 THR A O 1
ATOM 614 N N . TRP A 1 78 ? 9.946 4.480 -0.900 1.00 89.44 78 TRP A N 1
ATOM 615 C CA . TRP A 1 78 ? 8.814 4.327 -1.802 1.00 89.44 78 TRP A CA 1
ATOM 616 C C . TRP A 1 78 ? 7.782 5.454 -1.621 1.00 89.44 78 TRP A C 1
ATOM 618 O O . TRP A 1 78 ? 7.327 6.023 -2.614 1.00 89.44 78 TRP A O 1
ATOM 628 N N . PHE A 1 79 ? 7.459 5.842 -0.382 1.00 91.25 79 PHE A N 1
ATOM 629 C CA . PHE A 1 79 ? 6.542 6.948 -0.095 1.00 91.25 79 PHE A CA 1
ATOM 630 C C . PHE A 1 79 ? 7.089 8.271 -0.626 1.00 91.25 79 PHE A C 1
ATOM 632 O O . PHE A 1 79 ? 6.370 8.990 -1.310 1.00 91.25 79 PHE A O 1
ATOM 639 N N . GLU A 1 80 ? 8.366 8.564 -0.381 1.00 89.38 80 GLU A N 1
ATOM 640 C CA . GLU A 1 80 ? 9.015 9.788 -0.870 1.00 89.38 80 GLU A CA 1
ATOM 641 C C . GLU A 1 80 ? 9.040 9.889 -2.400 1.00 89.38 80 GLU A C 1
ATOM 643 O O . GLU A 1 80 ? 8.999 10.990 -2.947 1.00 89.38 80 GLU A O 1
ATOM 648 N N . THR A 1 81 ? 9.100 8.749 -3.089 1.00 86.50 81 THR A N 1
ATOM 649 C CA . THR A 1 81 ? 9.174 8.706 -4.554 1.00 86.50 81 THR A CA 1
ATOM 650 C C . THR A 1 81 ? 7.807 8.893 -5.205 1.00 86.50 81 THR A C 1
ATOM 652 O O . THR A 1 81 ? 7.700 9.562 -6.234 1.00 86.50 81 THR A O 1
ATOM 655 N N . TYR A 1 82 ? 6.766 8.274 -4.646 1.00 85.62 82 TYR A N 1
ATOM 656 C CA . TYR A 1 82 ? 5.519 8.066 -5.378 1.00 85.62 82 TYR A CA 1
ATOM 657 C C . TYR A 1 82 ? 4.278 8.695 -4.740 1.00 85.62 82 TYR A C 1
ATOM 659 O O . TYR A 1 82 ? 3.279 8.874 -5.437 1.00 85.62 82 TYR A O 1
ATOM 667 N N . VAL A 1 83 ? 4.302 9.015 -3.445 1.00 87.94 83 VAL A N 1
ATOM 668 C CA . VAL A 1 83 ? 3.157 9.639 -2.774 1.00 87.94 83 VAL A CA 1
ATOM 669 C C . 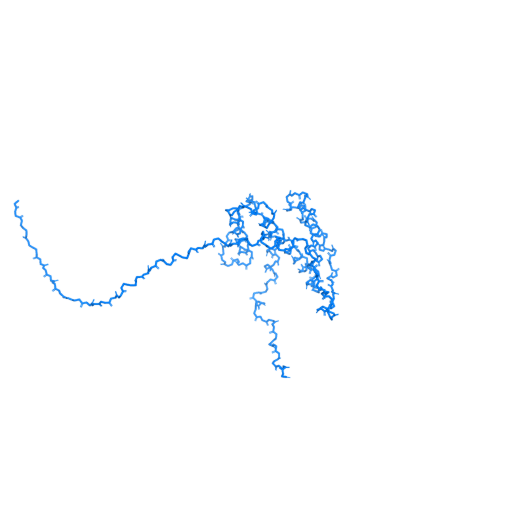VAL A 1 83 ? 3.269 11.164 -2.934 1.00 87.94 83 VAL A C 1
ATOM 671 O O . VAL A 1 83 ? 4.276 11.748 -2.531 1.00 87.94 83 VAL A O 1
ATOM 674 N N . PRO A 1 84 ? 2.282 11.832 -3.560 1.00 85.62 84 PRO A N 1
ATOM 675 C CA . PRO A 1 84 ? 2.498 13.162 -4.122 1.00 85.62 84 PRO A CA 1
ATOM 676 C C . PRO A 1 84 ? 2.516 14.280 -3.079 1.00 85.62 84 PRO A C 1
ATOM 678 O O . PRO A 1 84 ? 3.136 15.321 -3.318 1.00 85.62 84 PRO A O 1
ATOM 681 N N . THR A 1 85 ? 1.859 14.102 -1.929 1.00 88.62 85 THR A N 1
ATOM 682 C CA . THR A 1 85 ? 1.814 15.134 -0.887 1.00 88.62 85 THR A CA 1
ATOM 683 C C . THR A 1 85 ? 2.385 14.666 0.455 1.00 88.62 85 THR A C 1
ATOM 685 O O . THR A 1 85 ? 2.199 13.516 0.861 1.00 88.62 85 THR A O 1
ATOM 688 N N . PRO A 1 86 ? 3.000 15.573 1.243 1.00 90.75 86 PRO A N 1
ATOM 689 C CA . PRO A 1 86 ? 3.445 15.251 2.600 1.00 90.75 86 PRO A CA 1
ATOM 690 C C . PRO A 1 86 ? 2.318 14.770 3.524 1.00 90.75 86 PRO A C 1
ATOM 692 O O . PRO A 1 86 ? 2.565 13.987 4.441 1.00 90.75 86 PRO A O 1
ATOM 695 N N . ALA A 1 87 ? 1.087 15.243 3.296 1.00 91.06 87 ALA A N 1
ATOM 696 C CA . ALA A 1 87 ? -0.083 14.845 4.071 1.00 91.06 87 ALA A CA 1
ATOM 697 C C . ALA A 1 87 ? -0.466 13.383 3.798 1.00 91.06 87 ALA A C 1
ATOM 699 O O . ALA A 1 87 ? -0.682 12.626 4.747 1.00 91.06 87 ALA A O 1
ATOM 700 N N . GLU A 1 88 ? -0.478 12.964 2.532 1.00 89.25 88 GLU A N 1
ATOM 701 C CA . GLU A 1 88 ? -0.695 11.564 2.154 1.00 89.25 88 GLU A CA 1
ATOM 702 C C . GLU A 1 88 ? 0.457 10.680 2.632 1.00 89.25 88 GLU A C 1
ATOM 704 O O . GLU A 1 88 ? 0.195 9.621 3.195 1.00 89.25 88 GLU A O 1
ATOM 709 N N . CYS A 1 89 ? 1.718 11.127 2.542 1.00 92.00 89 CYS A N 1
ATOM 710 C CA . CYS A 1 89 ? 2.849 10.382 3.113 1.00 92.00 89 CYS A CA 1
ATOM 711 C C . CYS A 1 89 ? 2.663 10.158 4.618 1.00 92.00 89 CYS A C 1
ATOM 713 O O . CYS A 1 89 ? 2.851 9.055 5.126 1.00 92.00 89 CYS A O 1
ATOM 715 N N . ALA A 1 90 ? 2.273 11.201 5.356 1.00 93.56 90 ALA A N 1
ATOM 716 C CA . ALA A 1 90 ? 2.008 11.089 6.786 1.00 93.56 90 ALA A CA 1
ATOM 717 C C . ALA A 1 90 ? 0.827 10.152 7.085 1.00 93.56 90 ALA A C 1
ATOM 719 O O . ALA A 1 90 ? 0.861 9.442 8.092 1.00 93.56 90 ALA A O 1
ATOM 720 N N . LYS A 1 91 ? -0.200 10.126 6.226 1.00 92.31 91 LYS A N 1
ATOM 721 C CA . LYS A 1 91 ? -1.311 9.170 6.320 1.00 92.31 91 LYS A CA 1
ATOM 722 C C . LYS A 1 91 ? -0.817 7.738 6.093 1.00 92.31 91 LYS A C 1
ATOM 724 O O . LYS A 1 91 ? -1.044 6.895 6.953 1.00 92.31 91 LYS A O 1
ATOM 729 N N . GLN A 1 92 ? -0.071 7.487 5.019 1.00 92.06 92 GLN A N 1
ATOM 730 C CA . GLN A 1 92 ? 0.466 6.165 4.678 1.00 92.06 92 GLN A CA 1
ATOM 731 C C . GLN A 1 92 ? 1.406 5.612 5.762 1.00 92.06 92 GLN A C 1
ATOM 733 O O . GLN A 1 92 ? 1.313 4.441 6.125 1.00 92.06 92 GLN A O 1
ATOM 738 N N . ARG A 1 93 ? 2.227 6.461 6.394 1.00 94.75 93 ARG A N 1
ATOM 739 C CA . ARG A 1 93 ? 3.046 6.061 7.555 1.00 94.75 93 ARG A CA 1
ATOM 740 C C . ARG A 1 93 ? 2.216 5.600 8.749 1.00 94.75 93 ARG A C 1
ATOM 742 O O . ARG A 1 93 ? 2.598 4.653 9.425 1.00 94.75 93 ARG A O 1
ATOM 749 N N . LYS A 1 94 ? 1.081 6.254 9.015 1.00 95.38 94 LYS A N 1
ATOM 750 C CA . LYS A 1 94 ? 0.184 5.873 10.120 1.00 95.38 94 LYS A CA 1
ATOM 751 C C . LYS A 1 94 ? -0.524 4.543 9.878 1.00 95.38 94 LYS A C 1
ATOM 753 O O . LYS A 1 94 ? -0.872 3.885 10.851 1.00 95.38 94 LYS A O 1
ATOM 758 N N . VAL A 1 95 ? -0.744 4.171 8.617 1.00 93.88 95 VAL A N 1
ATOM 759 C CA . VAL A 1 95 ? -1.324 2.869 8.253 1.00 93.88 95 VAL A CA 1
ATOM 760 C C . VAL A 1 95 ? -0.369 1.720 8.604 1.00 93.88 95 VAL A C 1
ATOM 762 O O . VAL A 1 95 ? -0.833 0.630 8.921 1.00 93.88 95 VAL A O 1
ATOM 765 N N . ASP A 1 96 ? 0.948 1.968 8.594 1.00 96.56 96 ASP A N 1
ATOM 766 C CA . ASP A 1 96 ? 2.003 0.974 8.852 1.00 96.56 96 ASP A CA 1
ATOM 767 C C . ASP A 1 96 ? 1.786 -0.321 8.046 1.00 96.56 96 ASP A C 1
ATOM 769 O O . ASP A 1 96 ? 1.645 -1.431 8.570 1.00 96.56 96 ASP A O 1
ATOM 773 N N . SER A 1 97 ? 1.752 -0.170 6.719 1.00 96.56 97 SER A N 1
ATOM 774 C CA . SER A 1 97 ? 1.553 -1.273 5.770 1.00 96.56 97 SER A CA 1
ATOM 775 C C . SER A 1 97 ? 2.586 -2.395 5.932 1.00 96.56 97 SER A C 1
ATOM 777 O O . SER A 1 97 ? 2.285 -3.553 5.636 1.00 96.56 97 SER A O 1
ATOM 779 N N . ALA A 1 98 ? 3.781 -2.083 6.448 1.00 97.44 98 ALA A N 1
ATOM 780 C CA . ALA A 1 98 ? 4.790 -3.074 6.809 1.00 97.44 98 ALA A CA 1
ATOM 781 C C . ALA A 1 98 ? 4.324 -3.961 7.971 1.00 97.44 98 ALA A C 1
ATOM 783 O O . ALA A 1 98 ? 4.390 -5.184 7.854 1.00 97.44 98 ALA A O 1
ATOM 784 N N . LEU A 1 99 ? 3.812 -3.384 9.064 1.00 97.75 99 LEU A N 1
ATOM 785 C CA . LEU A 1 99 ? 3.274 -4.154 10.189 1.00 97.75 99 LEU A CA 1
ATOM 786 C C . LEU A 1 99 ? 2.029 -4.958 9.801 1.00 97.75 99 LEU A C 1
ATOM 788 O O . LEU A 1 99 ? 1.908 -6.124 10.191 1.00 97.75 99 LEU A O 1
ATOM 792 N N . CYS A 1 100 ? 1.137 -4.366 9.002 1.00 97.19 100 CYS A N 1
ATOM 793 C CA . CYS A 1 100 ? -0.013 -5.072 8.436 1.00 97.19 100 CYS A CA 1
ATOM 794 C C . CYS A 1 100 ? 0.460 -6.328 7.684 1.00 97.19 100 CYS A C 1
ATOM 796 O O . CYS A 1 100 ? 0.106 -7.453 8.040 1.00 97.19 100 CYS A O 1
ATOM 798 N N . SER A 1 101 ? 1.381 -6.156 6.734 1.00 97.50 101 SER A N 1
ATOM 799 C CA . SER A 1 101 ? 1.956 -7.257 5.952 1.00 97.50 101 SER A CA 1
ATOM 800 C C . SER A 1 101 ? 2.685 -8.280 6.821 1.00 97.50 101 SER A C 1
ATOM 802 O O . SER A 1 101 ? 2.543 -9.485 6.617 1.00 97.50 101 SER A O 1
ATOM 804 N N . ALA A 1 102 ? 3.440 -7.825 7.822 1.00 98.06 102 ALA A N 1
ATOM 805 C CA . ALA A 1 102 ? 4.187 -8.687 8.731 1.00 98.06 102 ALA A CA 1
ATOM 806 C C . ALA A 1 102 ? 3.276 -9.565 9.595 1.00 98.06 102 ALA A C 1
ATOM 808 O O . ALA A 1 102 ? 3.713 -10.627 10.040 1.00 98.06 102 ALA A O 1
ATOM 809 N N . SER A 1 103 ? 2.030 -9.136 9.810 1.00 96.31 103 SER A N 1
ATOM 810 C CA . SER A 1 103 ? 1.007 -9.889 10.540 1.00 96.31 103 SER A CA 1
ATOM 811 C C . SER A 1 103 ? 0.338 -10.961 9.669 1.00 96.31 103 SER A C 1
ATOM 813 O O . SER A 1 103 ? -0.068 -11.998 10.189 1.00 96.31 103 SER A O 1
ATOM 815 N N . PHE A 1 104 ? 0.270 -10.760 8.346 1.00 95.12 104 PHE A N 1
ATOM 816 C CA . PHE A 1 104 ? -0.234 -11.761 7.394 1.00 95.12 104 PHE A CA 1
ATOM 817 C C . PHE A 1 104 ? 0.834 -12.788 7.003 1.00 95.12 104 PHE A C 1
ATOM 819 O O . PHE A 1 104 ? 0.601 -13.997 7.065 1.00 95.12 104 PHE A O 1
ATOM 826 N N . TRP A 1 105 ? 2.029 -12.327 6.631 1.00 96.25 105 TRP A N 1
ATOM 827 C CA . TRP A 1 105 ? 3.135 -13.180 6.189 1.00 96.25 105 TRP A CA 1
ATOM 828 C C . TRP A 1 105 ? 4.214 -13.231 7.253 1.00 96.25 105 TRP A C 1
ATOM 830 O O . TRP A 1 105 ? 5.276 -12.641 7.122 1.00 96.25 105 TRP A O 1
ATOM 840 N N . THR A 1 106 ? 3.924 -13.961 8.323 1.00 96.69 106 THR A N 1
ATOM 841 C CA . THR A 1 106 ? 4.763 -14.025 9.531 1.00 96.69 106 THR A CA 1
ATOM 842 C C . THR A 1 106 ? 6.048 -14.837 9.347 1.00 96.69 106 THR A C 1
ATOM 844 O O . THR A 1 106 ? 6.936 -14.801 10.194 1.00 96.69 106 THR A O 1
ATOM 847 N N . HIS A 1 107 ? 6.159 -15.561 8.233 1.00 94.00 107 HIS A N 1
ATOM 848 C CA . HIS A 1 107 ? 7.314 -16.368 7.863 1.00 94.00 107 HIS A CA 1
ATOM 849 C C . HIS A 1 107 ? 7.550 -16.265 6.356 1.00 94.00 107 HIS A C 1
ATOM 851 O O . HIS A 1 107 ? 6.624 -16.017 5.584 1.00 94.00 107 HIS A O 1
ATOM 857 N N . GLY A 1 108 ? 8.775 -16.558 5.935 1.00 92.00 108 GLY A N 1
ATOM 858 C CA . GLY A 1 108 ? 9.132 -16.680 4.531 1.00 92.00 108 GLY A CA 1
ATOM 859 C C . GLY A 1 108 ? 10.447 -15.981 4.207 1.00 92.00 108 GLY A C 1
ATOM 860 O O . GLY A 1 108 ? 11.096 -15.420 5.089 1.00 92.00 108 GLY A O 1
ATOM 861 N N . PRO A 1 109 ? 10.874 -16.047 2.938 1.00 94.31 109 PRO A N 1
ATOM 862 C CA . PRO A 1 109 ? 12.043 -15.317 2.483 1.00 94.31 109 PRO A CA 1
ATOM 863 C C . PRO A 1 109 ? 11.793 -13.810 2.527 1.00 94.31 109 PRO A C 1
ATOM 865 O O . PRO A 1 109 ? 10.777 -13.330 2.021 1.00 94.31 109 PRO A O 1
ATOM 868 N N . GLU A 1 110 ? 12.773 -13.078 3.048 1.00 94.69 110 GLU A N 1
ATOM 869 C CA . GLU A 1 110 ? 12.772 -11.616 3.123 1.00 94.69 110 GLU A CA 1
ATOM 870 C C . GLU A 1 110 ? 12.429 -10.954 1.783 1.00 94.69 110 GLU A C 1
ATOM 872 O O . GLU A 1 110 ? 11.517 -10.137 1.734 1.00 94.69 110 GLU A O 1
ATOM 877 N N . GLU A 1 111 ? 13.073 -11.368 0.684 1.00 93.62 111 GLU A N 1
ATOM 878 C CA . GLU A 1 111 ? 12.840 -10.806 -0.660 1.00 93.62 111 GLU A CA 1
ATOM 879 C C . GLU A 1 111 ? 11.346 -10.792 -1.026 1.00 93.62 111 GLU A C 1
ATOM 881 O O . GLU A 1 111 ? 10.836 -9.800 -1.542 1.00 93.62 111 GLU A O 1
ATOM 886 N N . ARG A 1 112 ? 10.617 -11.871 -0.712 1.00 93.69 112 ARG A N 1
ATOM 887 C CA . ARG A 1 112 ? 9.180 -11.974 -1.008 1.00 93.69 112 ARG A CA 1
ATOM 888 C C . ARG A 1 112 ? 8.352 -11.116 -0.063 1.00 93.69 112 ARG A C 1
ATOM 890 O O . ARG A 1 112 ? 7.417 -10.456 -0.505 1.00 93.69 112 ARG A O 1
ATOM 897 N N . PHE A 1 113 ? 8.701 -11.119 1.220 1.00 96.31 113 PHE A N 1
ATOM 898 C CA . PHE A 1 113 ? 8.022 -10.317 2.232 1.00 96.31 113 PHE A CA 1
ATOM 899 C C . PHE A 1 113 ? 8.110 -8.812 1.930 1.00 96.31 113 PHE A C 1
ATOM 901 O O . PHE A 1 113 ? 7.104 -8.104 2.011 1.00 96.31 113 PHE A O 1
ATOM 908 N N . LEU A 1 114 ? 9.284 -8.328 1.517 1.00 95.56 114 LEU A N 1
ATOM 909 C CA . LEU A 1 114 ? 9.487 -6.924 1.159 1.00 95.56 114 LEU A CA 1
ATOM 910 C C . LEU A 1 114 ? 8.632 -6.511 -0.048 1.00 95.56 114 LEU A C 1
ATOM 912 O O . LEU A 1 114 ? 8.043 -5.432 -0.041 1.00 95.56 114 LEU A O 1
ATOM 916 N N . VAL A 1 115 ? 8.512 -7.379 -1.058 1.00 94.44 115 VAL A N 1
ATOM 917 C CA . VAL A 1 115 ? 7.639 -7.140 -2.221 1.00 94.44 115 VAL A CA 1
ATOM 918 C C . VAL A 1 115 ? 6.169 -7.105 -1.805 1.00 94.44 115 VAL A C 1
ATOM 920 O O . VAL A 1 115 ? 5.454 -6.183 -2.188 1.00 94.44 115 VAL A O 1
ATOM 923 N N . LEU A 1 116 ? 5.717 -8.062 -0.989 1.00 95.31 116 LEU A N 1
ATOM 924 C CA . LEU A 1 116 ? 4.334 -8.109 -0.497 1.00 95.31 116 LEU A CA 1
ATOM 925 C C . LEU A 1 116 ? 3.984 -6.880 0.352 1.00 95.31 116 LEU A C 1
ATOM 927 O O . LEU A 1 116 ? 2.881 -6.354 0.235 1.00 95.31 116 LEU A O 1
ATOM 931 N N . SER A 1 117 ? 4.941 -6.364 1.124 1.00 96.38 117 SER A N 1
ATOM 932 C CA . SER A 1 117 ? 4.764 -5.122 1.883 1.00 96.38 117 SER A CA 1
ATOM 933 C C . SER A 1 117 ? 4.543 -3.912 0.972 1.00 96.38 117 SER A C 1
ATOM 935 O O . SER A 1 117 ? 3.672 -3.086 1.243 1.00 96.38 117 SER A O 1
ATOM 937 N N . SER A 1 118 ? 5.270 -3.833 -0.149 1.00 94.81 118 SER A N 1
ATOM 938 C CA . SER A 1 118 ? 5.030 -2.820 -1.186 1.00 94.81 118 SER A CA 1
ATOM 939 C C . SER A 1 118 ? 3.675 -3.002 -1.884 1.00 94.81 118 SER A C 1
ATOM 941 O O . SER A 1 118 ? 3.020 -2.006 -2.173 1.00 94.81 118 SER A O 1
ATOM 943 N N . VAL A 1 119 ? 3.218 -4.243 -2.106 1.00 94.31 119 VAL A N 1
ATOM 944 C CA . VAL A 1 119 ? 1.872 -4.519 -2.654 1.00 94.31 119 VAL A CA 1
ATOM 945 C C . VAL A 1 119 ? 0.787 -3.985 -1.721 1.00 94.31 119 VAL A C 1
ATOM 947 O O . VAL A 1 119 ? -0.105 -3.283 -2.183 1.00 94.31 119 VAL A O 1
ATOM 950 N N . VAL A 1 120 ? 0.858 -4.277 -0.418 1.00 95.81 120 VAL A N 1
ATOM 951 C CA . VAL A 1 120 ? -0.146 -3.809 0.556 1.00 95.81 120 VAL A CA 1
ATOM 952 C C . VAL A 1 120 ? -0.164 -2.284 0.643 1.00 95.81 120 VAL A C 1
ATOM 954 O O . VAL A 1 120 ? -1.238 -1.689 0.624 1.00 95.81 120 VAL A O 1
ATOM 957 N N . ALA A 1 121 ? 1.008 -1.642 0.674 1.00 94.56 121 ALA A N 1
ATOM 958 C CA . ALA A 1 121 ? 1.097 -0.183 0.648 1.00 94.56 121 ALA A CA 1
ATOM 959 C C . ALA A 1 121 ? 0.463 0.413 -0.620 1.00 94.56 121 ALA A C 1
ATOM 961 O O . ALA A 1 121 ? -0.297 1.375 -0.534 1.00 94.56 121 ALA A O 1
ATOM 962 N N . TRP A 1 122 ? 0.725 -0.187 -1.785 1.00 93.50 122 TRP A N 1
ATOM 963 C CA . TRP A 1 122 ? 0.111 0.232 -3.041 1.00 93.50 122 TRP A CA 1
ATOM 964 C C . TRP A 1 122 ? -1.410 0.069 -3.032 1.00 93.50 122 TRP A C 1
ATOM 966 O O . TRP A 1 122 ? -2.101 1.003 -3.422 1.00 93.50 122 TRP A O 1
ATOM 976 N N . VAL A 1 123 ? -1.935 -1.069 -2.561 1.00 92.62 123 VAL A N 1
ATOM 977 C CA . VAL A 1 123 ? -3.386 -1.317 -2.501 1.00 92.62 123 VAL A CA 1
ATOM 978 C C . VAL A 1 123 ? -4.079 -0.299 -1.601 1.00 92.62 123 VAL A C 1
ATOM 980 O O . VAL A 1 123 ? -5.074 0.276 -2.021 1.00 92.62 123 VAL A O 1
ATOM 983 N N . PHE A 1 124 ? -3.553 -0.028 -0.403 1.00 92.56 124 PHE A N 1
ATOM 984 C CA . PHE A 1 124 ? -4.161 0.966 0.487 1.00 92.56 124 PHE A CA 1
ATOM 985 C C . PHE A 1 124 ? -4.097 2.382 -0.078 1.00 92.56 124 PHE A C 1
ATOM 987 O O . PHE A 1 124 ? -5.050 3.138 0.067 1.00 92.56 124 PHE A O 1
ATOM 994 N N . PHE A 1 125 ? -3.003 2.750 -0.745 1.00 91.31 125 PHE A N 1
ATOM 995 C CA . PHE A 1 125 ? -2.932 4.048 -1.408 1.00 91.31 125 PHE A CA 1
ATOM 996 C C . PHE A 1 125 ? -3.876 4.137 -2.617 1.00 91.31 125 PHE A C 1
ATOM 998 O O . PHE A 1 125 ? -4.503 5.167 -2.834 1.00 91.31 125 PHE A O 1
ATOM 1005 N N . TRP A 1 126 ? -3.997 3.057 -3.393 1.00 91.50 126 TRP A N 1
ATOM 1006 C CA . TRP A 1 126 ? -4.933 2.948 -4.514 1.00 91.50 126 TRP A CA 1
ATOM 1007 C C . TRP A 1 126 ? -6.392 3.088 -4.064 1.00 91.50 126 TRP A C 1
ATOM 1009 O O . TRP A 1 126 ? -7.151 3.835 -4.675 1.00 91.50 126 TRP A O 1
ATOM 1019 N N . ASP A 1 127 ? -6.752 2.405 -2.979 1.00 91.81 127 ASP A N 1
ATOM 1020 C CA . ASP A 1 127 ? -8.081 2.433 -2.366 1.00 91.81 127 ASP A CA 1
ATOM 1021 C C . ASP A 1 127 ? -8.408 3.831 -1.830 1.00 91.81 127 ASP A C 1
ATOM 1023 O O . ASP A 1 127 ? -9.444 4.404 -2.156 1.00 91.81 127 ASP A O 1
ATOM 1027 N N . ASP A 1 128 ? -7.457 4.447 -1.121 1.00 90.69 128 ASP A N 1
ATOM 1028 C CA . ASP A 1 128 ? -7.592 5.799 -0.585 1.00 90.69 128 ASP A CA 1
ATOM 1029 C C . ASP A 1 128 ? -7.914 6.842 -1.662 1.00 90.69 128 ASP A C 1
ATOM 1031 O O . ASP A 1 128 ? -8.737 7.720 -1.409 1.00 90.69 128 ASP A O 1
ATOM 1035 N N . GLU A 1 129 ? -7.302 6.763 -2.850 1.00 89.19 129 GLU A N 1
ATOM 1036 C CA . GLU A 1 129 ? -7.584 7.693 -3.954 1.00 89.19 129 GLU A CA 1
ATOM 1037 C C . GLU A 1 129 ? -9.062 7.672 -4.364 1.00 89.19 129 GLU A C 1
ATOM 1039 O O . GLU A 1 129 ? -9.633 8.728 -4.668 1.00 89.19 129 GLU A O 1
ATOM 1044 N N . ILE A 1 130 ? -9.674 6.484 -4.336 1.00 90.75 130 ILE A N 1
ATOM 1045 C CA . ILE A 1 130 ? -11.069 6.227 -4.707 1.00 90.75 130 ILE A CA 1
ATOM 1046 C C . ILE A 1 130 ? -12.018 6.523 -3.545 1.00 90.75 130 ILE A C 1
ATOM 1048 O O . ILE A 1 130 ? -13.071 7.106 -3.774 1.00 90.75 130 ILE A O 1
ATOM 1052 N N . ASP A 1 131 ? -11.666 6.161 -2.316 1.00 89.44 131 ASP A N 1
ATOM 1053 C CA . ASP A 1 131 ? -12.592 6.218 -1.182 1.00 89.44 131 ASP A CA 1
ATOM 1054 C C . ASP A 1 131 ? -12.645 7.588 -0.502 1.00 89.44 131 ASP A C 1
ATOM 1056 O O . ASP A 1 131 ? -13.703 8.023 -0.036 1.00 89.44 131 ASP A O 1
ATOM 1060 N N . CYS A 1 132 ? -11.503 8.270 -0.396 1.00 87.94 132 CYS A N 1
ATOM 1061 C CA . CYS A 1 132 ? -11.424 9.558 0.302 1.00 87.94 132 CYS A CA 1
ATOM 1062 C C . CYS A 1 132 ? -10.424 10.560 -0.293 1.00 87.94 132 CYS A C 1
ATOM 1064 O O . CYS A 1 132 ? -10.220 11.639 0.271 1.00 87.94 132 CYS A O 1
ATOM 1066 N N . GLY A 1 133 ? -9.803 10.219 -1.419 1.00 86.25 133 GLY A N 1
ATOM 1067 C CA . GLY A 1 133 ? -8.836 11.030 -2.140 1.00 86.25 133 GLY A CA 1
ATOM 1068 C C . GLY A 1 133 ? -9.458 11.787 -3.308 1.00 86.25 133 GLY A C 1
ATOM 1069 O O . GLY A 1 133 ? -10.651 12.120 -3.327 1.00 86.25 133 GLY A O 1
ATOM 1070 N N . MET A 1 134 ? -8.627 12.083 -4.305 1.00 86.12 134 MET A N 1
ATOM 1071 C CA . MET A 1 134 ? -8.979 12.977 -5.411 1.00 86.12 134 MET A CA 1
ATOM 1072 C C . MET A 1 134 ? -10.039 12.402 -6.363 1.00 86.12 134 MET A C 1
ATOM 1074 O O . MET A 1 134 ? -10.617 13.159 -7.156 1.00 86.12 134 MET A O 1
ATOM 1078 N N . LEU A 1 135 ? -10.296 11.091 -6.309 1.00 89.00 135 LEU A N 1
ATOM 1079 C CA . LEU A 1 135 ? -11.215 10.393 -7.209 1.00 89.00 135 LEU A CA 1
ATOM 1080 C C . LEU A 1 135 ? -12.608 10.172 -6.605 1.00 89.00 135 LEU A C 1
ATOM 1082 O O . LEU A 1 135 ? -13.556 10.038 -7.375 1.00 89.00 135 LEU A O 1
ATOM 1086 N N . THR A 1 136 ? -12.760 10.264 -5.278 1.00 89.00 136 THR A N 1
ATOM 1087 C CA . THR A 1 136 ? -14.001 10.001 -4.512 1.00 89.00 136 THR A CA 1
ATOM 1088 C C . THR A 1 136 ? -15.296 10.479 -5.158 1.00 89.00 136 THR A C 1
ATOM 1090 O O . THR A 1 136 ? -16.290 9.762 -5.204 1.00 89.00 136 THR A O 1
ATOM 1093 N N . ASN A 1 137 ? -15.299 11.702 -5.687 1.00 90.19 137 ASN A N 1
ATOM 1094 C CA . ASN A 1 137 ? -16.493 12.321 -6.266 1.00 90.19 137 ASN A CA 1
ATOM 1095 C C . ASN A 1 137 ? -16.376 12.525 -7.784 1.00 90.19 137 ASN A C 1
ATOM 1097 O O . ASN A 1 137 ? -17.032 13.396 -8.357 1.00 90.19 137 ASN A O 1
ATOM 1101 N N . ASN A 1 138 ? -15.508 11.762 -8.452 1.00 90.94 138 ASN A N 1
ATOM 1102 C CA . ASN A 1 138 ? -15.239 11.883 -9.878 1.00 90.94 138 ASN A CA 1
ATOM 1103 C C . ASN A 1 138 ? -15.256 10.513 -10.567 1.00 90.94 138 ASN A C 1
ATOM 1105 O O . ASN A 1 138 ? -14.214 9.902 -10.803 1.00 90.94 138 ASN A O 1
ATOM 1109 N N . ALA A 1 139 ? -16.457 10.064 -10.938 1.00 90.69 139 ALA A N 1
ATOM 1110 C CA . ALA A 1 139 ? -16.671 8.773 -11.594 1.00 90.69 139 ALA A CA 1
ATOM 1111 C C . ALA A 1 139 ? -15.819 8.604 -12.863 1.00 90.69 139 ALA A C 1
ATOM 1113 O O . ALA A 1 139 ? -15.123 7.611 -13.001 1.00 90.69 139 ALA A O 1
ATOM 1114 N N . ALA A 1 140 ? -15.775 9.613 -13.740 1.00 90.50 140 ALA A N 1
ATOM 1115 C CA . ALA A 1 140 ? -15.006 9.526 -14.983 1.00 90.50 140 ALA A CA 1
ATOM 1116 C C . ALA A 1 140 ? -13.494 9.363 -14.742 1.00 90.50 140 ALA A C 1
ATOM 1118 O O . ALA A 1 140 ? -12.829 8.616 -15.458 1.00 90.50 140 ALA A O 1
ATOM 1119 N N . LYS A 1 141 ? -12.933 10.051 -13.736 1.00 89.06 141 LYS A N 1
ATOM 1120 C CA . LYS A 1 141 ? -11.524 9.862 -13.360 1.00 89.06 141 LYS A CA 1
ATOM 1121 C C . LYS A 1 141 ? -11.291 8.533 -12.644 1.00 89.06 141 LYS A C 1
ATOM 1123 O O . LYS A 1 141 ? -10.229 7.956 -12.831 1.00 89.06 141 LYS A O 1
ATOM 1128 N N . THR A 1 142 ? -12.262 8.057 -11.870 1.00 90.94 142 THR A N 1
ATOM 1129 C CA . THR A 1 142 ? -12.209 6.742 -11.216 1.00 90.94 142 THR A CA 1
ATOM 1130 C C . THR A 1 142 ? -12.190 5.623 -12.254 1.00 90.94 142 THR A C 1
ATOM 1132 O O . THR A 1 142 ? -11.314 4.769 -12.200 1.00 90.94 142 THR A O 1
ATOM 1135 N N . ASP A 1 143 ? -13.073 5.669 -13.253 1.00 91.00 143 ASP A N 1
ATOM 1136 C CA . ASP A 1 143 ? -13.104 4.698 -14.354 1.00 91.00 143 ASP A CA 1
ATOM 1137 C C . ASP A 1 143 ? -11.768 4.687 -15.107 1.00 91.00 143 ASP A C 1
ATOM 1139 O O . ASP A 1 143 ? -11.156 3.638 -15.298 1.00 91.00 143 ASP A O 1
ATOM 1143 N N . ALA A 1 144 ? -11.262 5.875 -15.448 1.00 88.31 144 ALA A N 1
ATOM 1144 C CA . ALA A 1 144 ? -9.968 6.036 -16.097 1.00 88.31 144 ALA A CA 1
ATOM 1145 C C . ALA A 1 144 ? -8.804 5.470 -15.259 1.00 88.31 144 ALA A C 1
ATOM 1147 O O . ALA A 1 144 ? -7.895 4.858 -15.818 1.00 88.31 144 ALA A O 1
ATOM 1148 N N . TYR A 1 145 ? -8.833 5.669 -13.939 1.00 88.50 145 TYR A N 1
ATOM 1149 C CA . TYR A 1 145 ? -7.844 5.148 -12.997 1.00 88.50 145 TYR A CA 1
ATOM 1150 C C . TYR A 1 145 ? -7.905 3.619 -12.904 1.00 88.50 145 TYR A C 1
ATOM 1152 O O . TYR A 1 145 ? -6.872 2.961 -12.995 1.00 88.50 145 TYR A O 1
ATOM 1160 N N . CYS A 1 146 ? -9.108 3.044 -12.827 1.00 90.38 146 CYS A N 1
ATOM 1161 C CA . CYS A 1 146 ? -9.335 1.599 -12.847 1.00 90.38 146 CYS A CA 1
ATOM 1162 C C . CYS A 1 146 ? -8.862 0.949 -14.156 1.00 90.38 146 CYS A C 1
ATOM 1164 O O . CYS A 1 146 ? -8.199 -0.089 -14.114 1.00 90.38 146 CYS A O 1
ATOM 1166 N N . ASP A 1 147 ? -9.159 1.556 -15.308 1.00 90.38 147 ASP A N 1
ATOM 1167 C CA . ASP A 1 147 ? -8.702 1.075 -16.616 1.00 90.38 147 ASP A CA 1
ATOM 1168 C C . ASP A 1 147 ? -7.173 1.044 -16.697 1.00 90.38 147 ASP A C 1
ATOM 1170 O O . ASP A 1 147 ? -6.586 0.053 -17.147 1.00 90.38 147 ASP A O 1
ATOM 1174 N N . ASP A 1 148 ? -6.520 2.101 -16.209 1.00 88.94 148 ASP A N 1
ATOM 1175 C CA . ASP A 1 148 ? -5.064 2.166 -16.158 1.00 88.94 148 ASP A CA 1
ATOM 1176 C C . ASP A 1 148 ? -4.510 1.089 -15.211 1.00 88.94 148 ASP A C 1
ATOM 1178 O O . ASP A 1 148 ? -3.628 0.322 -15.605 1.00 88.94 148 ASP A O 1
ATOM 1182 N N . THR A 1 149 ? -5.060 0.948 -13.999 1.00 89.94 149 THR A N 1
ATOM 1183 C CA . THR A 1 149 ? -4.682 -0.120 -13.057 1.00 89.94 149 THR A CA 1
ATOM 1184 C C . THR A 1 149 ? -4.798 -1.505 -13.698 1.00 89.94 149 THR A C 1
ATOM 1186 O O . THR A 1 149 ? -3.864 -2.307 -13.613 1.00 89.94 149 THR A O 1
ATOM 1189 N N . LEU A 1 150 ? -5.903 -1.791 -14.392 1.00 90.69 150 LEU A N 1
ATOM 1190 C CA . LEU A 1 150 ? -6.107 -3.061 -15.089 1.00 90.69 150 LEU A CA 1
ATOM 1191 C C . LEU A 1 150 ? -5.070 -3.282 -16.192 1.00 90.69 150 LEU A C 1
ATOM 1193 O O . LEU A 1 150 ? -4.553 -4.392 -16.324 1.00 90.69 150 LEU A O 1
ATOM 1197 N N . ALA A 1 151 ? -4.751 -2.254 -16.976 1.00 89.69 151 ALA A N 1
ATOM 1198 C CA . ALA A 1 151 ? -3.724 -2.340 -18.006 1.00 89.69 151 ALA A CA 1
ATOM 1199 C C . ALA A 1 151 ? -2.331 -2.603 -17.405 1.00 89.69 151 ALA A C 1
ATOM 1201 O O . ALA A 1 151 ? -1.619 -3.475 -17.902 1.00 89.69 151 ALA A O 1
ATOM 1202 N N . PHE A 1 152 ? -1.967 -1.954 -16.292 1.00 88.69 152 PHE A N 1
ATOM 1203 C CA . PHE A 1 152 ? -0.710 -2.223 -15.578 1.00 88.69 152 PHE A CA 1
ATOM 1204 C C . PHE A 1 152 ? -0.623 -3.651 -15.041 1.00 88.69 152 PHE A C 1
ATOM 1206 O O . PHE A 1 152 ? 0.417 -4.302 -15.186 1.00 88.69 152 PHE A O 1
ATOM 1213 N N . ILE A 1 153 ? -1.702 -4.147 -14.433 1.00 88.44 153 ILE A N 1
ATOM 1214 C CA . ILE A 1 153 ? -1.766 -5.515 -13.912 1.00 88.44 153 ILE A CA 1
ATOM 1215 C C . ILE A 1 153 ? -1.630 -6.517 -15.059 1.00 88.44 153 ILE A C 1
ATOM 1217 O O . ILE A 1 153 ? -0.799 -7.419 -14.969 1.00 88.44 153 ILE A O 1
ATOM 1221 N N . LYS A 1 154 ? -2.379 -6.341 -16.155 1.00 90.12 154 LYS A N 1
ATOM 1222 C CA . LYS A 1 154 ? -2.292 -7.209 -17.341 1.00 90.12 154 LYS A CA 1
ATOM 1223 C C . LYS A 1 154 ? -0.894 -7.191 -17.950 1.00 90.12 154 LYS A C 1
ATOM 1225 O O . LYS A 1 154 ? -0.344 -8.253 -18.207 1.00 90.12 154 LYS A O 1
ATOM 1230 N N . HIS A 1 155 ? -0.293 -6.012 -18.104 1.00 88.56 155 HIS A N 1
ATOM 1231 C CA . HIS A 1 155 ? 1.056 -5.867 -18.651 1.00 88.56 155 HIS A CA 1
ATOM 1232 C C . HIS A 1 155 ? 2.102 -6.684 -17.871 1.00 88.56 155 HIS A C 1
ATOM 1234 O O . HIS A 1 155 ? 2.928 -7.372 -18.466 1.00 88.56 155 HIS A O 1
ATOM 1240 N N . HIS A 1 156 ? 2.056 -6.642 -16.535 1.00 86.00 156 HIS A N 1
ATOM 1241 C CA . HIS A 1 156 ? 3.064 -7.299 -15.698 1.00 86.00 156 HIS A CA 1
ATOM 1242 C C . HIS A 1 156 ? 2.740 -8.764 -15.380 1.00 86.00 156 HIS A C 1
ATOM 1244 O O . HIS A 1 156 ? 3.645 -9.594 -15.324 1.00 86.00 156 HIS A O 1
ATOM 1250 N N . LEU A 1 157 ? 1.470 -9.102 -15.153 1.00 86.81 157 LEU A N 1
ATOM 1251 C CA . LEU A 1 157 ? 1.069 -10.442 -14.705 1.00 86.81 157 LEU A CA 1
ATOM 1252 C C . LEU A 1 157 ? 0.594 -11.353 -15.840 1.00 86.81 157 LEU A C 1
ATOM 1254 O O . LEU A 1 157 ? 0.527 -12.562 -15.642 1.00 86.81 157 LEU A O 1
ATOM 1258 N N . GLN A 1 158 ? 0.266 -10.796 -17.006 1.00 87.56 158 GLN A N 1
ATOM 1259 C CA . GLN A 1 158 ? -0.234 -11.532 -18.171 1.00 87.56 158 GLN A CA 1
ATOM 1260 C C . GLN A 1 158 ? 0.487 -11.070 -19.450 1.00 87.56 158 GLN A C 1
ATOM 1262 O O . GLN A 1 158 ? -0.160 -10.589 -20.387 1.00 87.56 158 GLN A O 1
ATOM 1267 N N . PRO A 1 159 ? 1.832 -11.172 -19.508 1.00 85.00 159 PRO A N 1
ATOM 1268 C CA . PRO A 1 159 ? 2.619 -10.682 -20.644 1.00 85.00 159 PRO A CA 1
ATOM 1269 C C . PRO A 1 159 ? 2.205 -11.315 -21.983 1.00 85.00 159 PRO A C 1
ATOM 1271 O O . PRO A 1 159 ? 2.395 -10.715 -23.035 1.00 85.00 159 PRO A O 1
ATOM 1274 N N . GLU A 1 160 ? 1.609 -12.507 -21.962 1.00 88.12 160 GLU A N 1
ATOM 1275 C CA . GLU A 1 160 ? 1.051 -13.184 -23.134 1.00 88.12 160 GLU A CA 1
ATOM 1276 C C . GLU A 1 160 ? -0.125 -12.451 -23.797 1.00 88.12 160 GLU A C 1
ATOM 1278 O O . GLU A 1 160 ? -0.440 -12.746 -24.948 1.00 88.12 160 GLU A O 1
ATOM 1283 N N . LEU A 1 161 ? -0.775 -11.517 -23.095 1.00 88.69 161 LEU A N 1
ATOM 1284 C CA . LEU A 1 161 ? -1.873 -10.715 -23.641 1.00 88.69 161 LEU A CA 1
ATOM 1285 C C . LEU A 1 161 ? -1.393 -9.491 -24.434 1.00 88.69 161 LEU A C 1
ATOM 1287 O O . LEU A 1 161 ? -2.231 -8.814 -25.024 1.00 88.69 161 LEU A O 1
ATOM 1291 N N . ASP A 1 162 ? -0.086 -9.197 -24.427 1.00 90.12 162 ASP A N 1
ATOM 1292 C CA . ASP A 1 162 ? 0.539 -8.071 -25.145 1.00 90.12 162 ASP A CA 1
ATOM 1293 C C . ASP A 1 162 ? -0.159 -6.716 -24.899 1.00 90.12 162 ASP A C 1
ATOM 1295 O O . ASP A 1 162 ? -0.318 -5.870 -25.780 1.00 90.12 162 ASP A O 1
ATOM 1299 N N . VAL A 1 163 ? -0.631 -6.510 -23.666 1.00 90.69 163 VAL A N 1
ATOM 1300 C CA . VAL A 1 163 ? -1.269 -5.255 -23.256 1.00 90.69 163 VAL A CA 1
ATOM 1301 C C . VAL A 1 163 ? -0.183 -4.223 -22.972 1.00 90.69 163 VAL A C 1
ATOM 1303 O O . VAL A 1 163 ? 0.699 -4.450 -22.142 1.00 90.69 163 VAL A O 1
ATOM 1306 N N . ALA A 1 164 ? -0.253 -3.070 -23.636 1.00 87.25 164 ALA A N 1
ATOM 1307 C CA . ALA A 1 164 ? 0.658 -1.961 -23.380 1.00 87.25 164 ALA A CA 1
ATOM 1308 C C . ALA A 1 164 ? 0.460 -1.392 -21.965 1.00 87.25 164 ALA A C 1
ATOM 1310 O O . ALA A 1 164 ? -0.670 -1.239 -21.498 1.00 87.25 164 ALA A O 1
ATOM 1311 N N . ALA A 1 165 ? 1.562 -1.034 -21.302 1.00 82.69 165 ALA A N 1
ATOM 1312 C CA . ALA A 1 165 ? 1.491 -0.248 -20.078 1.00 82.69 165 ALA A CA 1
ATOM 1313 C C . ALA A 1 165 ? 0.874 1.137 -20.380 1.00 82.69 165 ALA A C 1
ATOM 1315 O O . ALA A 1 165 ? 1.177 1.722 -21.428 1.00 82.69 165 ALA A O 1
ATOM 1316 N N . PRO A 1 166 ? 0.025 1.682 -19.494 1.00 80.19 166 PRO A N 1
ATOM 1317 C CA . PRO A 1 166 ? -0.503 3.033 -19.647 1.00 80.19 166 PRO A CA 1
ATOM 1318 C C . PRO A 1 166 ? 0.588 4.099 -19.766 1.00 80.19 166 PRO A C 1
ATOM 1320 O O . PRO A 1 166 ? 1.683 3.973 -19.217 1.00 80.19 166 PRO A O 1
ATOM 1323 N N . ALA A 1 167 ? 0.270 5.177 -20.484 1.00 72.44 167 ALA A N 1
ATOM 1324 C CA . ALA A 1 167 ? 1.187 6.292 -20.679 1.00 72.44 167 ALA A CA 1
ATOM 1325 C C . ALA A 1 167 ? 1.505 7.001 -19.351 1.00 72.44 167 ALA A C 1
ATOM 1327 O O . ALA A 1 167 ? 0.608 7.302 -18.562 1.00 72.44 167 ALA A O 1
ATOM 1328 N N . ALA A 1 168 ? 2.783 7.328 -19.141 1.00 65.69 168 ALA A N 1
ATOM 1329 C CA . ALA A 1 168 ? 3.230 8.082 -17.974 1.00 65.69 168 ALA A CA 1
ATOM 1330 C C . ALA A 1 168 ? 2.514 9.443 -17.857 1.00 65.69 168 ALA A C 1
ATOM 1332 O O . ALA A 1 168 ? 2.204 10.089 -18.859 1.00 65.69 168 ALA A O 1
ATOM 1333 N N . GLY A 1 169 ? 2.289 9.903 -16.623 1.00 61.78 169 GLY A N 1
ATOM 1334 C CA . GLY A 1 169 ? 1.735 11.234 -16.343 1.00 61.78 169 GLY A CA 1
ATOM 1335 C C . GLY A 1 169 ? 0.206 11.330 -16.326 1.00 61.78 169 GLY A C 1
ATOM 1336 O O . GLY A 1 169 ? -0.323 12.403 -16.032 1.00 61.78 169 GLY A O 1
ATOM 1337 N N . ARG A 1 170 ? -0.528 10.236 -16.571 1.00 59.22 170 ARG A N 1
ATOM 1338 C CA . ARG A 1 170 ? -1.924 10.138 -16.119 1.00 59.22 170 ARG A CA 1
ATOM 1339 C C . ARG A 1 170 ? -1.915 10.056 -14.585 1.00 59.22 170 ARG A C 1
ATOM 1341 O O . ARG A 1 170 ? -0.971 9.521 -14.016 1.00 59.22 170 ARG A O 1
ATOM 1348 N N . LEU A 1 171 ? -2.904 10.658 -13.918 1.00 61.09 171 LEU A N 1
ATOM 1349 C CA . LEU A 1 171 ? -3.030 10.774 -12.451 1.00 61.09 171 LEU A CA 1
ATOM 1350 C C . LEU A 1 171 ? -3.243 9.405 -11.780 1.00 61.09 171 LEU A C 1
ATOM 1352 O O . LEU A 1 171 ? -4.285 9.153 -11.186 1.00 61.09 171 LEU A O 1
ATOM 1356 N N . HIS A 1 172 ? -2.289 8.497 -11.924 1.00 66.25 172 HIS A N 1
ATOM 1357 C CA . HIS A 1 172 ? -2.353 7.152 -11.401 1.00 66.25 172 HIS A CA 1
ATOM 1358 C C . HIS A 1 172 ? -1.082 6.828 -10.624 1.00 66.25 172 HIS A C 1
ATOM 1360 O O . HIS A 1 172 ? 0.035 7.142 -11.043 1.00 66.25 172 HIS A O 1
ATOM 1366 N N . ASN A 1 173 ? -1.246 6.153 -9.495 1.00 73.50 173 ASN A N 1
ATOM 1367 C CA . ASN A 1 173 ? -0.160 5.730 -8.615 1.00 73.50 173 ASN A CA 1
ATOM 1368 C C . ASN A 1 173 ? 0.642 4.540 -9.182 1.00 73.50 173 ASN A C 1
ATOM 1370 O O . ASN A 1 173 ? 1.400 3.886 -8.478 1.00 73.50 173 ASN A O 1
ATOM 1374 N N . SER A 1 174 ? 0.481 4.223 -10.462 1.00 69.81 174 SER A N 1
ATOM 1375 C CA . SER A 1 174 ? 1.009 3.012 -11.080 1.00 69.81 174 SER A CA 1
ATOM 1376 C C . SER A 1 174 ? 2.515 3.008 -11.333 1.00 69.81 174 SER A C 1
ATOM 1378 O O . SER A 1 174 ? 3.063 1.941 -11.596 1.00 69.81 174 SER A O 1
ATOM 1380 N N . GLY A 1 175 ? 3.199 4.154 -11.222 1.00 75.38 175 GLY A N 1
ATOM 1381 C CA . GLY A 1 175 ? 4.667 4.170 -11.196 1.00 75.38 175 GLY A CA 1
ATOM 1382 C C . GLY A 1 175 ? 5.198 3.262 -10.083 1.00 75.38 175 GLY A C 1
ATOM 1383 O O . GLY A 1 175 ? 6.153 2.519 -10.276 1.00 75.38 175 GLY A O 1
ATOM 1384 N N . MET A 1 176 ? 4.469 3.208 -8.966 1.00 79.62 176 MET A N 1
ATOM 1385 C CA . MET A 1 176 ? 4.723 2.282 -7.869 1.00 79.62 176 MET A CA 1
ATOM 1386 C C . MET A 1 176 ? 4.623 0.806 -8.276 1.00 79.62 176 MET A C 1
ATOM 1388 O O . MET A 1 176 ? 5.283 -0.048 -7.683 1.00 79.62 176 MET A O 1
ATOM 1392 N N . TRP A 1 177 ? 3.758 0.497 -9.246 1.00 84.31 177 TRP A N 1
ATOM 1393 C CA . TRP A 1 177 ? 3.444 -0.865 -9.660 1.00 84.31 177 TRP A CA 1
ATOM 1394 C C . TRP A 1 177 ? 4.502 -1.460 -10.587 1.00 84.31 177 TRP A C 1
ATOM 1396 O O . TRP A 1 177 ? 4.559 -2.676 -10.707 1.00 84.31 177 TRP A O 1
ATOM 1406 N N . GLU A 1 178 ? 5.361 -0.666 -11.226 1.00 83.31 178 GLU A N 1
ATOM 1407 C CA . GLU A 1 178 ? 6.345 -1.199 -12.175 1.00 83.31 178 GLU A CA 1
ATOM 1408 C C . GLU A 1 178 ? 7.330 -2.173 -11.498 1.00 83.31 178 GLU A C 1
ATOM 1410 O O . GLU A 1 178 ? 7.493 -3.321 -11.926 1.00 83.31 178 GLU A O 1
ATOM 1415 N N . ASP A 1 179 ? 7.942 -1.751 -10.390 1.00 85.50 179 ASP A N 1
ATOM 1416 C CA . ASP A 1 179 ? 8.880 -2.590 -9.636 1.00 85.50 179 ASP A CA 1
ATOM 1417 C C . ASP A 1 179 ? 8.171 -3.766 -8.955 1.00 85.50 179 ASP A C 1
ATOM 1419 O O . ASP A 1 179 ? 8.687 -4.890 -8.928 1.00 85.50 179 ASP A O 1
ATOM 1423 N N . ILE A 1 180 ? 6.963 -3.521 -8.437 1.00 89.69 180 ILE A N 1
ATOM 1424 C CA . I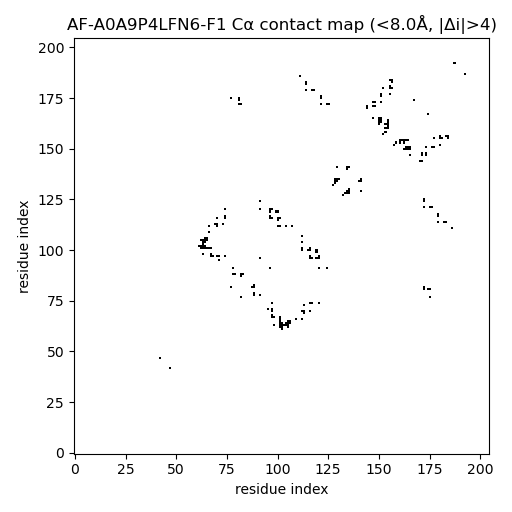LE A 1 180 ? 6.121 -4.544 -7.810 1.00 89.69 180 ILE A CA 1
ATOM 1425 C C . ILE A 1 180 ? 5.749 -5.613 -8.839 1.00 89.69 180 ILE A C 1
ATOM 1427 O O . ILE A 1 180 ? 5.958 -6.800 -8.602 1.00 89.69 180 ILE A O 1
ATOM 1431 N N . GLY A 1 181 ? 5.246 -5.207 -10.000 1.00 88.62 181 GLY A N 1
ATOM 1432 C CA . GLY A 1 181 ? 4.782 -6.080 -11.068 1.00 88.62 181 GLY A CA 1
ATOM 1433 C C . GLY A 1 181 ? 5.893 -6.977 -11.598 1.00 88.62 181 GLY A C 1
ATOM 1434 O O . GLY A 1 181 ? 5.694 -8.189 -11.692 1.00 88.62 181 GLY A O 1
ATOM 1435 N N . LYS A 1 182 ? 7.088 -6.424 -11.848 1.00 87.56 182 LYS A N 1
ATOM 1436 C CA . LYS A 1 182 ? 8.279 -7.208 -12.234 1.00 87.56 182 LYS A CA 1
ATOM 1437 C C . LYS A 1 182 ? 8.639 -8.252 -11.173 1.00 87.56 182 LYS A C 1
ATOM 1439 O O . LYS A 1 182 ? 8.925 -9.407 -11.500 1.00 87.56 182 LYS A O 1
ATOM 1444 N N . ALA A 1 183 ? 8.613 -7.868 -9.896 1.00 90.12 183 ALA A N 1
ATOM 1445 C CA . ALA A 1 183 ? 8.937 -8.772 -8.797 1.00 90.12 183 ALA A CA 1
ATOM 1446 C C . ALA A 1 183 ? 7.883 -9.879 -8.615 1.00 90.12 183 ALA A C 1
ATOM 1448 O O . ALA A 1 183 ? 8.238 -11.050 -8.452 1.00 90.12 183 ALA A O 1
ATOM 1449 N N . VAL A 1 184 ? 6.595 -9.536 -8.697 1.00 89.00 184 VAL A N 1
ATOM 1450 C CA . VAL A 1 184 ? 5.481 -10.492 -8.608 1.00 89.00 184 VAL A CA 1
ATOM 1451 C C . VAL A 1 184 ? 5.515 -11.465 -9.788 1.00 89.00 184 VAL A C 1
ATOM 1453 O O . VAL A 1 184 ? 5.386 -12.669 -9.574 1.00 89.00 184 VAL A O 1
ATOM 1456 N N . GLN A 1 185 ? 5.786 -10.986 -11.004 1.00 86.69 185 GLN A N 1
ATOM 1457 C CA . GLN A 1 185 ? 5.927 -11.828 -12.194 1.00 86.69 185 GLN A CA 1
ATOM 1458 C C . GLN A 1 185 ? 7.053 -12.861 -12.037 1.00 86.69 185 GLN A C 1
ATOM 1460 O O . GLN A 1 185 ? 6.848 -14.044 -12.302 1.00 86.69 185 GLN A O 1
ATOM 1465 N N . LYS A 1 186 ? 8.230 -12.450 -11.539 1.00 85.38 186 LYS A N 1
ATOM 1466 C CA . LYS A 1 186 ? 9.343 -13.369 -11.226 1.00 85.38 186 LYS A CA 1
ATOM 1467 C C . LYS A 1 186 ? 8.955 -14.393 -10.149 1.00 85.38 186 LYS A C 1
ATOM 1469 O O . LYS A 1 186 ? 9.410 -15.536 -10.188 1.00 85.38 186 LYS A O 1
ATOM 1474 N N . GLY A 1 187 ? 8.146 -13.978 -9.175 1.00 79.19 187 GLY A N 1
ATOM 1475 C CA . GLY A 1 187 ? 7.668 -14.826 -8.083 1.00 79.19 187 GLY A CA 1
ATOM 1476 C C . GLY A 1 187 ? 6.657 -15.894 -8.512 1.00 79.19 187 GLY A C 1
ATOM 1477 O O . GLY A 1 187 ? 6.525 -16.910 -7.826 1.00 79.19 187 GLY A O 1
ATOM 1478 N N . GLN A 1 188 ? 5.971 -15.705 -9.642 1.00 70.19 188 GLN A N 1
ATOM 1479 C CA . GLN A 1 188 ? 5.035 -16.681 -10.192 1.00 70.19 188 GLN A CA 1
ATOM 1480 C C . GLN A 1 188 ? 5.791 -17.806 -10.911 1.00 70.19 188 GLN A C 1
ATOM 1482 O O . GLN A 1 188 ? 6.347 -17.637 -11.995 1.00 70.19 188 GLN A O 1
ATOM 1487 N N . THR A 1 189 ? 5.783 -19.013 -10.342 1.00 62.00 189 THR A N 1
ATOM 1488 C CA . THR A 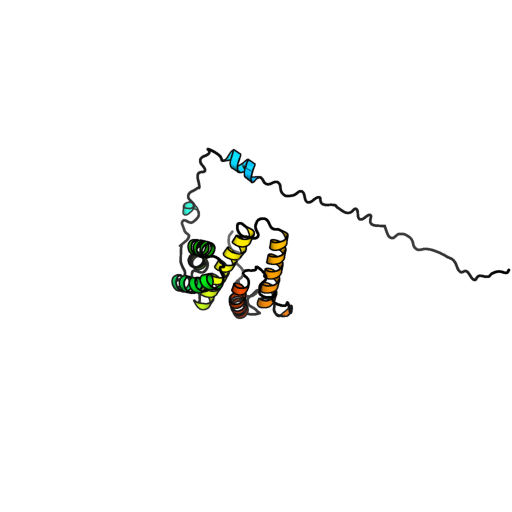1 189 ? 6.140 -20.206 -11.117 1.00 62.00 189 THR A CA 1
ATOM 1489 C C . THR A 1 189 ? 4.964 -20.554 -12.032 1.00 62.00 189 THR A C 1
ATOM 1491 O O . THR A 1 189 ? 3.830 -20.673 -11.571 1.00 62.00 189 THR A O 1
ATOM 1494 N N . LYS A 1 190 ? 5.214 -20.771 -13.333 1.00 57.75 190 LYS A N 1
ATOM 1495 C CA . LYS A 1 190 ? 4.168 -21.101 -14.330 1.00 57.75 190 LYS A CA 1
ATOM 1496 C C . LYS A 1 190 ? 3.309 -22.336 -13.976 1.00 57.75 190 LYS A C 1
ATOM 1498 O O . LYS A 1 190 ? 2.251 -22.520 -14.560 1.00 57.75 190 LYS A O 1
ATOM 1503 N N . GLY A 1 191 ? 3.740 -23.169 -13.020 1.00 50.25 191 GLY A N 1
ATOM 1504 C CA . GLY A 1 191 ? 2.993 -24.326 -12.500 1.00 50.25 191 GLY A CA 1
ATOM 1505 C C . GLY A 1 191 ? 2.468 -24.191 -11.060 1.00 50.25 191 GLY A C 1
ATOM 1506 O O . GLY A 1 191 ? 1.853 -25.126 -10.554 1.00 50.25 191 GLY A O 1
ATOM 1507 N N . GLY A 1 192 ? 2.712 -23.068 -10.375 1.00 46.16 192 GLY A N 1
ATOM 1508 C CA . GLY A 1 192 ? 2.383 -22.888 -8.953 1.00 46.16 192 GLY A CA 1
ATOM 1509 C C . GLY A 1 192 ? 0.925 -22.526 -8.667 1.00 46.16 192 GLY A C 1
ATOM 1510 O O . GLY A 1 192 ? 0.461 -22.741 -7.552 1.00 46.16 192 GLY A O 1
ATOM 1511 N N . CYS A 1 193 ? 0.181 -22.037 -9.663 1.00 44.69 193 CYS A N 1
ATOM 1512 C CA . CYS A 1 193 ? -1.209 -21.608 -9.474 1.00 44.69 193 CYS A CA 1
ATOM 1513 C C . CYS A 1 193 ? -2.194 -22.780 -9.251 1.00 44.69 193 CYS A C 1
ATOM 1515 O O . CYS A 1 193 ? -3.322 -22.549 -8.837 1.00 44.69 193 CYS A O 1
ATOM 1517 N N . PHE A 1 194 ? -1.773 -24.039 -9.468 1.00 42.56 194 PHE A N 1
ATOM 1518 C CA . PHE A 1 194 ? -2.664 -25.212 -9.386 1.00 42.56 194 PHE A CA 1
ATOM 1519 C C . PHE A 1 194 ? -2.107 -26.448 -8.647 1.00 42.56 194 PHE A C 1
ATOM 1521 O O . PHE A 1 194 ? -2.750 -27.492 -8.683 1.00 42.56 194 PHE A O 1
ATOM 1528 N N . SER A 1 195 ? -0.940 -26.397 -7.985 1.00 43.38 195 SER A N 1
ATOM 1529 C CA . SER A 1 195 ? -0.224 -27.645 -7.622 1.00 43.38 195 SER A CA 1
ATOM 1530 C C . SER A 1 195 ? 0.029 -27.919 -6.128 1.00 43.38 195 SER A C 1
ATOM 1532 O O . SER A 1 195 ? 0.384 -29.043 -5.777 1.00 43.38 195 SER A O 1
ATOM 1534 N N . HIS A 1 196 ? -0.129 -26.965 -5.203 1.00 42.66 196 HIS A N 1
ATOM 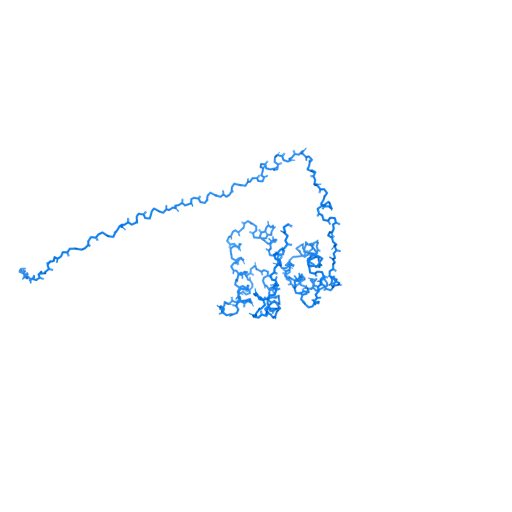1535 C CA . HIS A 1 196 ? 0.415 -27.138 -3.838 1.00 42.66 196 HIS A CA 1
ATOM 1536 C C . HIS A 1 196 ? -0.578 -26.981 -2.683 1.00 42.66 196 HIS A C 1
ATOM 1538 O O . HIS A 1 196 ? -0.223 -26.462 -1.630 1.00 42.66 196 HIS A O 1
ATOM 1544 N N . TYR A 1 197 ? -1.784 -27.533 -2.827 1.00 40.41 197 TYR A N 1
ATOM 1545 C CA . TYR A 1 197 ? -2.555 -27.951 -1.655 1.00 40.41 197 TYR A CA 1
ATOM 1546 C C . TYR A 1 197 ? -2.741 -29.471 -1.689 1.00 40.41 197 TYR A C 1
ATOM 1548 O O . TYR A 1 197 ? -3.340 -29.974 -2.643 1.00 40.41 197 TYR A O 1
ATOM 1556 N N . PRO A 1 198 ? -2.238 -30.232 -0.695 1.00 42.28 198 PRO A N 1
ATOM 1557 C CA . PRO A 1 198 ? -2.679 -31.608 -0.534 1.00 42.28 198 PRO A CA 1
ATOM 1558 C C . PRO A 1 198 ? -4.195 -31.594 -0.264 1.00 42.28 198 PRO A C 1
ATOM 1560 O O . PRO A 1 198 ? -4.673 -30.697 0.439 1.00 42.28 198 PRO A O 1
ATOM 1563 N N . PRO A 1 199 ? -4.969 -32.545 -0.815 1.00 40.56 199 PRO A N 1
ATOM 1564 C CA . PRO A 1 199 ? -6.390 -32.632 -0.518 1.00 40.56 199 PRO A CA 1
ATOM 1565 C C . PRO A 1 199 ? -6.570 -32.743 0.996 1.00 40.56 199 PRO A C 1
ATOM 1567 O O . PRO A 1 199 ? -5.932 -33.578 1.641 1.00 40.56 199 PRO A O 1
ATOM 1570 N N . LEU A 1 200 ? -7.419 -31.876 1.556 1.00 44.28 200 LEU A N 1
ATOM 1571 C CA . LEU A 1 200 ? -7.855 -31.977 2.944 1.00 44.28 200 LEU A CA 1
ATOM 1572 C C . LEU A 1 200 ? -8.333 -33.411 3.168 1.00 44.28 200 LEU A C 1
ATOM 1574 O O . LEU A 1 200 ? -9.258 -33.873 2.497 1.00 44.28 200 LEU A O 1
ATOM 1578 N N . ALA A 1 201 ? -7.661 -34.126 4.071 1.00 44.72 201 ALA A N 1
ATOM 1579 C CA . ALA A 1 201 ? -8.061 -35.463 4.456 1.00 44.72 201 ALA A CA 1
ATOM 1580 C C . ALA A 1 201 ? -9.515 -35.399 4.935 1.00 44.72 201 ALA A C 1
ATOM 1582 O O . ALA A 1 201 ? -9.837 -34.751 5.931 1.00 44.72 201 ALA A O 1
ATOM 1583 N N . SER A 1 202 ? -10.404 -36.046 4.187 1.00 48.34 202 SER A N 1
ATOM 1584 C CA . SER A 1 202 ? -11.793 -36.255 4.565 1.00 48.34 202 SER A CA 1
ATOM 1585 C C . SER A 1 202 ? -11.821 -37.057 5.866 1.00 48.34 202 SER A C 1
ATOM 1587 O O . SER A 1 202 ? -11.585 -38.266 5.849 1.00 48.34 202 SER A O 1
ATOM 1589 N N . GLY A 1 203 ? -12.059 -36.394 6.996 1.00 44.06 203 GLY A N 1
ATOM 1590 C CA . GLY A 1 203 ? -11.956 -37.067 8.285 1.00 44.06 203 GLY A CA 1
ATOM 1591 C C . GLY A 1 203 ? -12.316 -36.218 9.494 1.00 44.06 203 GLY A C 1
ATOM 1592 O O . GLY A 1 203 ? -11.541 -36.177 10.436 1.00 44.06 203 GLY A O 1
ATOM 1593 N N . PHE A 1 204 ? -13.492 -35.594 9.492 1.00 38.59 204 PHE A N 1
ATOM 1594 C CA . PHE A 1 204 ? -14.222 -35.340 10.735 1.00 38.59 204 PHE A CA 1
ATOM 1595 C C . PHE A 1 204 ? -15.670 -35.797 10.532 1.00 38.59 204 PHE A C 1
ATOM 1597 O O . PHE A 1 204 ? -16.445 -35.162 9.817 1.00 38.59 204 PHE A O 1
ATOM 1604 N N . ARG A 1 205 ? -15.979 -36.971 11.088 1.00 44.53 205 ARG A N 1
ATOM 1605 C CA . ARG A 1 205 ? -17.320 -37.333 11.556 1.00 44.53 205 ARG A CA 1
ATOM 1606 C C . ARG A 1 205 ? -17.338 -37.139 13.060 1.00 44.53 205 ARG A C 1
ATOM 1608 O O . ARG A 1 205 ? -16.279 -37.420 13.666 1.00 44.53 205 ARG A O 1
#

Radius of gyration: 28.72 Å; Cα contacts (8 Å, |Δi|>4): 126; chains: 1; bounding box: 57×53×99 Å

Secondary structure (DSSP, 8-state):
-----------------------------PPPP--HHHHHHHHTT-------THHHHTT------TTHHHHHHHHHHHHHHH--SHHHHHHHHHHTHHHHHHHH--SS-HHHHHHHHHHHHHHHHHHHHHHTSTTTT-HHHHHHHHHHHHHHHHHHH-GGG-PPPPPTTSS-TTHHHHHHHHHHHHH--TTTTSS--PPP-----

Sequence (205 aa):
MAAAQSHTHNSTPIEDGAKENVFPVIVSKQAPHDHRDELIALLHGTTVVVPDLEYIYRDWVVRTHPQVDAARERLETWFETYVPTPAECAKQRKVDSALCSASFWTHGPEERFLVLSSVVAWVFFWDDEIDCGMLTNNAAKTDAYCDDTLAFIKHHLQPELDVAAPAAGRLHNSGMWEDIGKAVQKGQTKGGCFSHYPPLASGFR

Solvent-accessible surface area (backbone atoms only — not comparable to full-atom values): 12982 Å² total; per-residue (Å²): 134,84,83,91,83,90,87,85,85,86,87,85,89,84,84,88,78,81,80,78,80,75,68,80,81,76,74,77,76,69,74,80,80,80,57,61,67,61,51,49,64,68,47,60,95,57,88,84,82,80,75,75,60,59,76,82,44,68,86,60,81,86,54,58,22,92,56,31,64,62,29,44,59,56,46,51,61,48,37,73,73,60,44,91,42,74,66,56,38,56,49,54,61,72,66,35,33,25,58,55,37,13,52,73,50,44,70,78,61,63,77,57,52,45,48,51,21,52,50,48,41,47,51,54,54,57,47,39,32,48,72,75,40,92,26,50,90,30,66,72,58,39,52,52,42,50,53,41,52,50,30,43,49,37,30,40,72,36,58,90,70,70,44,66,64,63,72,88,89,56,98,55,73,56,77,64,42,54,65,45,30,56,52,51,40,71,68,54,53,97,65,60,90,81,66,84,71,80,80,78,75,90,78,83,131